Protein 2PHC (pdb70)

Structure (mmCIF, N/CA/C/O backbone):
data_2PHC
#
_entry.id   2PHC
#
_cell.length_a   105.848
_cell.length_b   105.848
_cell.length_c   51.869
_cell.angle_alpha   90.00
_cell.angle_beta   90.00
_cell.angle_gamma   120.00
#
_symmetry.space_group_name_H-M   'P 61'
#
loop_
_entity.id
_entity.type
_entity.pdbx_description
1 polymer 'Uncharacterized protein PH0987'
2 water water
#
loop_
_atom_site.group_PDB
_atom_site.id
_atom_site.type_symbol
_atom_site.label_atom_id
_atom_site.label_alt_id
_atom_site.label_comp_id
_atom_site.label_asym_id
_atom_site.label_entity_id
_atom_site.label_seq_id
_atom_site.pdbx_PDB_ins_code
_atom_site.Cartn_x
_atom_site.Cartn_y
_atom_site.Cartn_z
_atom_site.occupancy
_atom_site.B_iso_or_equiv
_atom_site.auth_seq_id
_atom_site.auth_comp_id
_atom_site.auth_asym_id
_atom_site.auth_atom_id
_atom_site.pdbx_PDB_model_num
ATOM 1 N N . ILE A 1 2 ? 29.185 27.005 -23.242 1.00 48.20 2 ILE B N 1
ATOM 2 C CA . ILE A 1 2 ? 28.687 26.106 -24.366 1.00 47.99 2 ILE B CA 1
ATOM 3 C C . ILE A 1 2 ? 29.004 26.331 -25.883 1.00 46.77 2 ILE B C 1
ATOM 4 O O . ILE A 1 2 ? 28.580 27.338 -26.439 1.00 45.87 2 ILE B O 1
ATOM 9 N N . ILE A 1 3 ? 29.878 25.584 -26.541 1.00 45.33 3 ILE B N 1
ATOM 10 C CA . ILE A 1 3 ? 31.100 26.125 -27.134 1.00 43.73 3 ILE B CA 1
ATOM 11 C C . ILE A 1 3 ? 31.036 25.487 -28.546 1.00 42.73 3 ILE B C 1
ATOM 12 O O . ILE A 1 3 ? 31.123 24.254 -28.677 1.00 42.08 3 ILE B O 1
ATOM 17 N N . LYS A 1 4 ? 30.841 26.308 -29.586 1.00 40.98 4 LYS B N 1
ATOM 18 C CA . LYS A 1 4 ? 30.520 25.795 -30.956 1.00 39.78 4 LYS B CA 1
ATOM 19 C C . LYS A 1 4 ? 31.289 26.545 -32.006 1.00 38.29 4 LYS B C 1
ATOM 20 O O . LYS A 1 4 ? 31.725 27.651 -31.768 1.00 37.66 4 LYS B O 1
ATOM 22 N N . PRO A 1 5 ? 31.531 25.909 -33.162 1.00 38.48 5 PRO B N 1
ATOM 23 C CA . PRO A 1 5 ? 32.359 26.614 -34.134 1.00 37.53 5 PRO B CA 1
ATOM 24 C C . PRO A 1 5 ? 31.494 27.630 -34.874 1.00 35.96 5 PRO B C 1
ATOM 25 O O . PRO A 1 5 ? 30.268 27.458 -34.991 1.00 35.39 5 PRO B O 1
ATOM 29 N N . ALA A 1 6 ? 32.140 28.668 -35.367 1.00 34.15 6 ALA B N 1
ATOM 30 C CA . ALA A 1 6 ? 31.397 29.865 -35.666 1.00 34.60 6 ALA B CA 1
ATOM 31 C C . ALA A 1 6 ? 31.839 30.422 -37.007 1.00 34.75 6 ALA B C 1
ATOM 32 O O . ALA A 1 6 ? 31.691 31.574 -37.270 1.00 35.03 6 ALA B O 1
ATOM 34 N N . GLY A 1 7 ? 32.440 29.557 -37.820 1.00 36.68 7 GLY B N 1
ATOM 35 C CA . GLY A 1 7 ? 32.871 29.863 -39.160 1.00 36.67 7 GLY B CA 1
ATOM 36 C C . GLY A 1 7 ? 34.335 29.997 -39.148 1.00 37.76 7 GLY B C 1
ATOM 37 O O . GLY A 1 7 ? 35.059 29.197 -38.509 1.00 37.87 7 GLY B O 1
ATOM 38 N N . ASP A 1 8 ? 34.790 31.009 -39.866 1.00 38.26 8 ASP B N 1
ATOM 39 C CA . ASP A 1 8 ? 36.176 31.053 -40.250 1.00 38.80 8 ASP B CA 1
ATOM 40 C C . ASP A 1 8 ? 37.070 31.446 -39.065 1.00 39.29 8 ASP B C 1
ATOM 41 O O . ASP A 1 8 ? 37.119 32.626 -38.591 1.00 39.80 8 ASP B O 1
ATOM 43 N N . SER A 1 9 ? 37.782 30.435 -38.587 1.00 37.33 9 SER B N 1
ATOM 44 C CA . SER A 1 9 ? 38.753 30.660 -37.539 1.00 36.29 9 SER B CA 1
ATOM 45 C C . SER A 1 9 ? 38.105 31.325 -36.294 1.00 33.00 9 SER B C 1
ATOM 46 O O . SER A 1 9 ? 38.648 32.247 -35.740 1.00 31.60 9 SER B O 1
ATOM 49 N N . ALA A 1 10 ? 36.947 30.809 -35.879 1.00 30.92 10 ALA B N 1
ATOM 50 C CA . ALA A 1 10 ? 36.162 31.429 -34.823 1.00 29.78 10 ALA B CA 1
ATOM 51 C C . ALA A 1 10 ? 35.334 30.475 -34.025 1.00 29.45 10 ALA B C 1
ATOM 52 O O . ALA A 1 10 ? 34.776 29.517 -34.565 1.00 29.01 10 ALA B O 1
ATOM 54 N N . PHE A 1 11 ? 35.146 30.802 -32.754 1.00 29.71 11 PHE B N 1
ATOM 55 C CA . PHE A 1 11 ? 34.205 30.035 -31.898 1.00 30.66 11 PHE B CA 1
ATOM 56 C C . PHE A 1 11 ? 33.212 30.947 -31.197 1.00 29.42 11 PHE B C 1
ATOM 57 O O . PHE A 1 11 ? 33.492 32.050 -30.952 1.00 28.92 11 PHE B O 1
ATOM 65 N N . LEU A 1 12 ? 32.037 30.454 -30.898 1.00 30.15 12 LEU B N 1
ATOM 66 C CA . LEU A 1 12 ? 31.088 31.221 -30.173 1.00 30.67 12 LEU B CA 1
ATOM 67 C C . LEU A 1 12 ? 30.760 30.440 -28.894 1.00 31.84 12 LEU B C 1
ATOM 68 O O . LEU A 1 12 ? 30.396 29.250 -28.969 1.00 31.65 12 LEU B O 1
ATOM 73 N N . ILE A 1 13 ? 31.090 31.092 -27.808 1.00 31.35 13 ILE B N 1
ATOM 74 C CA . ILE A 1 13 ? 30.544 30.839 -26.552 1.00 31.73 13 ILE B CA 1
ATOM 75 C C . ILE A 1 13 ? 29.289 31.587 -26.374 1.00 31.93 13 ILE B C 1
ATOM 76 O O . ILE A 1 13 ? 29.155 32.727 -26.460 1.00 32.18 13 ILE B O 1
ATOM 81 N N . SER A 1 14 ? 28.380 30.831 -25.989 1.00 33.60 14 SER B N 1
ATOM 82 C CA . SER A 1 14 ? 26.928 30.878 -26.214 1.00 38.28 14 SER B CA 1
ATOM 83 C C . SER A 1 14 ? 26.152 30.512 -24.939 1.00 39.54 14 SER B C 1
ATOM 84 O O . SER A 1 14 ? 26.614 29.697 -24.174 1.00 38.57 14 SER B O 1
ATOM 87 N N . PHE A 1 15 ? 25.254 31.258 -24.017 1.00 42.37 15 PHE B N 1
ATOM 88 C CA . PHE A 1 15 ? 24.896 30.951 -22.609 1.00 45.42 15 PHE B CA 1
ATOM 89 C C . PHE A 1 15 ? 23.468 30.404 -22.239 1.00 49.45 15 PHE B C 1
ATOM 90 O O . PHE A 1 15 ? 23.287 29.932 -21.044 1.00 49.90 15 PHE B O 1
ATOM 98 N N . GLY A 1 16 ? 22.448 30.450 -23.135 1.00 51.00 16 GLY B N 1
ATOM 99 C CA . GLY A 1 16 ? 22.365 31.153 -24.420 1.00 53.63 16 GLY B CA 1
ATOM 100 C C . GLY A 1 16 ? 20.906 31.620 -24.628 1.00 55.82 16 GLY B C 1
ATOM 101 O O . GLY A 1 16 ? 20.000 31.210 -23.868 1.00 56.85 16 GLY B O 1
ATOM 102 N N . ASP A 1 17 ? 20.569 32.500 -25.540 1.00 20.00 17 ASP B N 1
ATOM 103 C CA . ASP A 1 17 ? 19.142 32.911 -25.660 1.00 20.00 17 ASP B CA 1
ATOM 104 C C . ASP A 1 17 ? 17.976 33.639 -24.918 1.00 20.00 17 ASP B C 1
ATOM 105 O O . ASP A 1 17 ? 16.906 33.829 -25.461 1.00 58.04 17 ASP B O 1
ATOM 110 N N . GLU A 1 18 ? 18.321 34.216 -23.793 1.00 55.97 18 GLU B N 1
ATOM 111 C CA . GLU A 1 18 ? 18.131 34.710 -22.419 1.00 54.92 18 GLU B CA 1
ATOM 112 C C . GLU A 1 18 ? 18.717 36.105 -22.334 1.00 54.33 18 GLU B C 1
ATOM 113 O O . GLU A 1 18 ? 19.927 36.256 -22.178 1.00 54.53 18 GLU B O 1
ATOM 116 N N . ILE A 1 19 ? 17.897 37.138 -22.459 1.00 53.59 19 ILE B N 1
ATOM 117 C CA . ILE A 1 19 ? 18.366 38.483 -22.141 1.00 52.60 19 ILE B CA 1
ATOM 118 C C . ILE A 1 19 ? 18.299 38.588 -20.592 1.00 50.76 19 ILE B C 1
ATOM 119 O O . ILE A 1 19 ? 17.238 38.339 -20.001 1.00 51.26 19 ILE B O 1
ATOM 124 N N . SER A 1 20 ? 19.396 38.988 -19.960 1.00 47.19 20 SER B N 1
ATOM 125 C CA . SER A 1 20 ? 19.613 38.759 -18.552 1.00 43.81 20 SER B CA 1
ATOM 126 C C . SER A 1 20 ? 20.922 39.403 -18.046 1.00 42.60 20 SER B C 1
ATOM 127 O O . SER A 1 20 ? 21.928 39.353 -18.692 1.00 41.83 20 SER B O 1
ATOM 130 N N . GLU A 1 21 ? 20.866 40.034 -16.892 1.00 39.93 21 GLU B N 1
ATOM 131 C CA . GLU A 1 21 ? 21.966 40.791 -16.350 1.00 39.22 21 GLU B CA 1
ATOM 132 C C . GLU A 1 21 ? 23.051 39.830 -15.871 1.00 38.13 21 GLU B C 1
ATOM 133 O O . GLU A 1 21 ? 24.213 40.098 -15.971 1.00 35.44 21 GLU B O 1
ATOM 139 N N . GLU A 1 22 ? 22.632 38.681 -15.383 1.00 36.93 22 GLU B N 1
ATOM 140 C CA . GLU A 1 22 ? 23.534 37.638 -15.064 1.00 34.95 22 GLU B CA 1
ATOM 141 C C . GLU A 1 22 ? 24.309 36.918 -16.192 1.00 33.19 22 GLU B C 1
ATOM 142 O O . GLU A 1 22 ? 25.503 36.804 -16.085 1.00 32.48 22 GLU B O 1
ATOM 148 N N . ILE A 1 23 ? 23.681 36.409 -17.248 1.00 31.62 23 ILE B N 1
ATOM 149 C CA . ILE A 1 23 ? 24.146 36.413 -18.633 1.00 31.08 23 ILE B CA 1
ATOM 150 C C . ILE A 1 23 ? 25.012 37.433 -19.360 1.00 30.92 23 ILE B C 1
ATOM 151 O O . ILE A 1 23 ? 25.964 37.054 -20.072 1.00 31.52 23 ILE B O 1
ATOM 156 N N . ASN A 1 24 ? 24.690 38.695 -19.156 1.00 29.14 24 ASN B N 1
ATOM 157 C CA . ASN A 1 24 ? 25.499 39.789 -19.572 1.00 29.52 24 ASN B CA 1
ATOM 158 C C . ASN A 1 24 ? 26.817 39.762 -18.819 1.00 29.12 24 ASN B C 1
ATOM 159 O O . ASN A 1 24 ? 27.857 39.917 -19.442 1.00 30.69 24 ASN B O 1
ATOM 164 N N . ASP A 1 25 ? 26.796 39.509 -17.508 1.00 28.85 25 ASP B N 1
ATOM 165 C CA . ASP A 1 25 ? 28.026 39.524 -16.724 1.00 28.91 25 ASP B CA 1
ATOM 166 C C . ASP A 1 25 ? 28.922 38.272 -16.855 1.00 27.10 25 ASP B C 1
ATOM 167 O O . ASP A 1 25 ? 30.181 38.384 -16.751 1.00 26.59 25 ASP B O 1
ATOM 172 N N . ARG A 1 26 ? 28.300 37.122 -17.064 1.00 23.58 26 ARG B N 1
ATOM 173 C CA . ARG A 1 26 ? 29.044 35.923 -17.483 1.00 22.82 26 ARG B CA 1
ATOM 174 C C . ARG A 1 26 ? 29.886 36.171 -18.763 1.00 21.98 26 ARG B C 1
ATOM 175 O O . ARG A 1 26 ? 31.074 35.875 -18.776 1.00 21.94 26 ARG B O 1
ATOM 183 N N . VAL A 1 27 ? 29.243 36.696 -19.818 1.00 22.15 27 VAL B N 1
ATOM 184 C CA . VAL A 1 27 ? 29.862 37.085 -21.070 1.00 20.81 27 VAL B CA 1
ATOM 185 C C . VAL A 1 27 ? 31.023 37.959 -20.766 1.00 20.15 27 VAL B C 1
ATOM 186 O O . VAL A 1 27 ? 32.159 37.608 -21.090 1.00 21.51 27 VAL B O 1
ATOM 190 N N . HIS A 1 28 ? 30.759 39.062 -20.088 1.00 19.44 28 HIS B N 1
ATOM 191 C CA . HIS A 1 28 ? 31.786 40.036 -19.768 1.00 19.45 28 HIS B CA 1
ATOM 192 C C . HIS A 1 28 ? 32.941 39.426 -18.884 1.00 19.26 28 HIS B C 1
ATOM 193 O O . HIS A 1 28 ? 34.086 39.652 -19.151 1.00 20.44 28 HIS B O 1
ATOM 200 N N . SER A 1 29 ? 32.610 38.665 -17.866 1.00 19.19 29 SER B N 1
ATOM 201 C CA . SER A 1 29 ? 33.581 38.022 -16.977 1.00 21.30 29 SER B CA 1
ATOM 202 C C . SER A 1 29 ? 34.438 37.009 -17.720 1.00 21.38 29 SER B C 1
ATOM 203 O O . SER A 1 29 ? 35.584 36.907 -17.445 1.00 24.05 29 SER B O 1
ATOM 206 N N . LEU A 1 30 ? 33.857 36.280 -18.646 1.00 21.44 30 LEU B N 1
ATOM 207 C CA . LEU A 1 30 ? 34.540 35.352 -19.455 1.00 24.02 30 LEU B CA 1
ATOM 208 C C . LEU A 1 30 ? 35.490 36.063 -20.391 1.00 26.26 30 LEU B C 1
ATOM 209 O O . LEU A 1 30 ? 36.615 35.578 -20.567 1.00 26.51 30 LEU B O 1
ATOM 214 N N . ALA A 1 31 ? 35.082 37.169 -20.977 1.00 20.00 31 ALA B N 1
ATOM 215 C CA . ALA A 1 31 ? 35.938 37.887 -21.857 1.00 20.00 31 ALA B CA 1
ATOM 216 C C . ALA A 1 31 ? 37.096 38.430 -21.120 1.00 20.00 31 ALA B C 1
ATOM 217 O O . ALA A 1 31 ? 38.186 38.298 -21.539 1.00 25.83 31 ALA B O 1
ATOM 219 N N . LYS A 1 32 ? 36.822 39.031 -19.996 1.00 24.43 32 LYS B N 1
ATOM 220 C CA . LYS A 1 32 ? 37.827 39.308 -19.030 1.00 26.24 32 LYS B CA 1
ATOM 221 C C . LYS A 1 32 ? 38.776 38.170 -18.612 1.00 25.37 32 LYS B C 1
ATOM 222 O O . LYS A 1 32 ? 39.888 38.441 -18.340 1.00 25.85 32 LYS B O 1
ATOM 228 N N . ALA A 1 33 ? 38.333 36.913 -18.603 1.00 25.75 33 ALA B N 1
ATOM 229 C CA . ALA A 1 33 ? 39.091 35.797 -17.993 1.00 26.21 33 ALA B CA 1
ATOM 230 C C . ALA A 1 33 ? 40.051 35.507 -19.126 1.00 27.48 33 ALA B C 1
ATOM 231 O O . ALA A 1 33 ? 41.271 35.297 -18.934 1.00 30.15 33 ALA B O 1
ATOM 233 N N . ILE A 1 34 ? 39.528 35.515 -20.335 1.00 26.20 34 ILE B N 1
ATOM 234 C CA . ILE A 1 34 ? 40.374 35.331 -21.473 1.00 26.54 34 ILE B CA 1
ATOM 235 C C . ILE A 1 34 ? 41.410 36.381 -21.656 1.00 26.92 34 ILE B C 1
ATOM 236 O O . ILE A 1 34 ? 42.509 36.043 -22.034 1.00 28.56 34 ILE B O 1
ATOM 241 N N . GLU A 1 35 ? 41.050 37.641 -21.482 1.00 28.41 35 GLU B N 1
ATOM 242 C CA . GLU A 1 35 ? 41.981 38.782 -21.561 1.00 30.45 35 GLU B CA 1
ATOM 243 C C . GLU A 1 35 ? 43.075 38.717 -20.449 1.00 31.20 35 GLU B C 1
ATOM 244 O O . GLU A 1 35 ? 44.155 39.291 -20.612 1.00 32.01 35 GLU B O 1
ATOM 250 N N . LYS A 1 36 ? 42.760 38.087 -19.309 1.00 30.50 36 LYS B N 1
ATOM 251 C CA . LYS A 1 36 ? 43.743 37.890 -18.287 1.00 32.24 36 LYS B CA 1
ATOM 252 C C . LYS A 1 36 ? 44.894 36.973 -18.773 1.00 31.40 36 LYS B C 1
ATOM 253 O O . LYS A 1 36 ? 46.009 37.260 -18.502 1.00 32.46 36 LYS B O 1
ATOM 259 N N . GLU A 1 37 ? 44.612 35.903 -19.480 1.00 32.64 37 GLU B N 1
ATOM 260 C CA . GLU A 1 37 ? 45.630 35.155 -20.149 1.00 37.30 37 GLU B CA 1
ATOM 261 C C . GLU A 1 37 ? 46.363 35.751 -21.327 1.00 38.34 37 GLU B C 1
ATOM 262 O O . GLU A 1 37 ? 47.421 35.298 -21.613 1.00 40.79 37 GLU B O 1
ATOM 268 N N . SER A 1 38 ? 45.801 36.715 -22.044 1.00 39.15 38 SER B N 1
ATOM 269 C CA . SER A 1 38 ? 46.181 36.962 -23.417 1.00 38.30 38 SER B CA 1
ATOM 270 C C . SER A 1 38 ? 46.871 35.811 -24.112 1.00 37.78 38 SER B C 1
ATOM 271 O O . SER A 1 38 ? 48.042 35.799 -24.283 1.00 36.89 38 SER B O 1
ATOM 274 N N . PRO A 1 39 ? 46.129 34.848 -24.564 1.00 37.51 39 PRO B N 1
ATOM 275 C CA . PRO A 1 39 ? 46.783 33.852 -25.373 1.00 38.20 39 PRO B CA 1
ATOM 276 C C . PRO A 1 39 ? 47.267 34.404 -26.717 1.00 38.93 39 PRO B C 1
ATOM 277 O O . PRO A 1 39 ? 46.661 35.253 -27.326 1.00 38.20 39 PRO B O 1
ATOM 281 N N . GLU A 1 40 ? 48.399 33.890 -27.135 1.00 37.83 40 GLU B N 1
ATOM 282 C CA . GLU A 1 40 ? 49.202 34.395 -28.246 1.00 38.59 40 GLU B CA 1
ATOM 283 C C . GLU A 1 40 ? 48.464 34.244 -29.550 1.00 35.50 40 GLU B C 1
ATOM 284 O O . GLU A 1 40 ? 48.727 34.977 -30.484 1.00 35.13 40 GLU B O 1
ATOM 290 N N . TRP A 1 41 ? 47.513 33.325 -29.567 1.00 34.59 41 TRP B N 1
ATOM 291 C CA . TRP A 1 41 ? 46.685 33.066 -30.732 1.00 34.00 41 TRP B CA 1
ATOM 292 C C . TRP A 1 41 ? 45.434 33.940 -30.877 1.00 33.01 41 TRP B C 1
ATOM 293 O O . TRP A 1 41 ? 44.689 33.744 -31.853 1.00 31.85 41 TRP B O 1
ATOM 304 N N . LEU A 1 42 ? 45.233 34.885 -29.947 1.00 32.54 42 LEU B N 1
ATOM 305 C CA . LEU A 1 42 ? 43.952 35.691 -29.836 1.00 32.42 42 LEU B CA 1
ATOM 306 C C . LEU A 1 42 ? 43.883 36.752 -30.895 1.00 31.20 42 LEU B C 1
ATOM 307 O O . LEU A 1 42 ? 44.778 37.625 -30.976 1.00 31.39 42 LEU B O 1
ATOM 312 N N . VAL A 1 43 ? 42.815 36.746 -31.658 1.00 29.68 43 VAL B N 1
ATOM 313 C CA . VAL A 1 43 ? 42.641 37.910 -32.513 1.00 30.90 43 VAL B CA 1
ATOM 314 C C . VAL A 1 43 ? 41.589 38.982 -31.975 1.00 30.35 43 VAL B C 1
ATOM 315 O O . VAL A 1 43 ? 41.937 40.125 -31.692 1.00 27.90 43 VAL B O 1
ATOM 319 N N . GLU A 1 44 ? 40.350 38.536 -31.749 1.00 29.67 44 GLU B N 1
ATOM 320 C CA . GLU A 1 44 ? 39.298 39.412 -31.406 1.00 30.61 44 GLU B CA 1
ATOM 321 C C . GLU A 1 44 ? 38.346 38.673 -30.430 1.00 30.37 44 GLU B C 1
ATOM 322 O O . GLU A 1 44 ? 38.263 37.445 -30.431 1.00 28.50 44 GLU B O 1
ATOM 328 N N . LEU A 1 45 ? 37.661 39.466 -29.613 1.00 29.15 45 LEU B N 1
ATOM 329 C CA . LEU A 1 45 ? 36.591 38.989 -28.728 1.00 29.82 45 LEU B CA 1
ATOM 330 C C . LEU A 1 45 ? 35.407 39.964 -28.941 1.00 27.06 45 LEU B C 1
ATOM 331 O O . LEU A 1 45 ? 35.569 41.143 -28.828 1.00 24.50 45 LEU B O 1
ATOM 336 N N . VAL A 1 46 ? 34.235 39.444 -29.226 1.00 27.68 46 VAL B N 1
ATOM 337 C CA . VAL A 1 46 ? 33.071 40.288 -29.521 1.00 28.07 46 VAL B CA 1
ATOM 338 C C . VAL A 1 46 ? 32.019 39.752 -28.601 1.00 27.47 46 VAL B C 1
ATOM 339 O O . VAL A 1 46 ? 31.474 38.690 -28.854 1.00 29.39 46 VAL B O 1
ATOM 343 N N . PRO A 1 47 ? 31.820 40.395 -27.455 1.00 26.96 47 PRO B N 1
ATOM 344 C CA . PRO A 1 47 ? 30.716 39.992 -26.572 1.00 26.93 47 PRO B CA 1
ATOM 345 C C . PRO A 1 47 ? 29.385 40.293 -27.242 1.00 27.42 47 PRO B C 1
ATOM 346 O O . PRO A 1 47 ? 29.320 41.274 -27.929 1.00 30.01 47 PRO B O 1
ATOM 350 N N . ALA A 1 48 ? 28.330 39.500 -27.032 1.00 29.23 48 ALA B N 1
ATOM 351 C CA . ALA A 1 48 ? 26.946 39.892 -27.373 1.00 29.28 48 ALA B CA 1
ATOM 352 C C . ALA A 1 48 ? 26.197 39.613 -26.125 1.00 30.52 48 ALA B C 1
ATOM 353 O O . ALA A 1 48 ? 26.831 39.101 -25.187 1.00 32.68 48 ALA B O 1
ATOM 355 N N . TYR A 1 49 ? 24.874 39.846 -26.085 1.00 29.88 49 TYR B N 1
ATOM 356 C CA . TYR A 1 49 ? 24.099 39.733 -24.842 1.00 31.23 49 TYR B CA 1
ATOM 357 C C . TYR A 1 49 ? 24.035 38.367 -24.166 1.00 32.43 49 TYR B C 1
ATOM 358 O O . TYR A 1 49 ? 23.884 38.272 -22.946 1.00 33.04 49 TYR B O 1
ATOM 367 N N . SER A 1 50 ? 24.044 37.300 -24.956 1.00 33.36 50 SER B N 1
ATOM 368 C CA . SER A 1 50 ? 24.132 35.932 -24.438 1.00 32.81 50 SER B CA 1
ATOM 369 C C . SER A 1 50 ? 25.191 35.123 -25.174 1.00 31.35 50 SER B C 1
ATOM 370 O O . SER A 1 50 ? 25.075 33.955 -25.226 1.00 31.22 50 SER B O 1
ATOM 373 N N . SER A 1 51 ? 26.233 35.738 -25.734 1.00 30.22 51 SER B N 1
ATOM 374 C CA . SER A 1 51 ? 27.327 34.946 -26.303 1.00 27.48 51 SER B CA 1
ATOM 375 C C . SER A 1 51 ? 28.650 35.705 -26.425 1.00 25.31 51 SER B C 1
ATOM 376 O O . SER A 1 51 ? 28.662 36.931 -26.414 1.00 24.91 51 SER B O 1
ATOM 379 N N . LEU A 1 52 ? 29.750 35.011 -26.610 1.00 23.60 52 LEU B N 1
ATOM 380 C CA . LEU A 1 52 ? 30.992 35.642 -26.927 1.00 21.12 52 LEU B CA 1
ATOM 381 C C . LEU A 1 52 ? 31.663 35.041 -28.094 1.00 21.78 52 LEU B C 1
ATOM 382 O O . LEU A 1 52 ? 31.940 33.903 -28.113 1.00 22.71 52 LEU B O 1
ATOM 387 N N . LEU A 1 53 ? 31.948 35.860 -29.071 1.00 24.00 53 LEU B N 1
ATOM 388 C CA . LEU A 1 53 ? 32.646 35.446 -30.242 1.00 23.08 53 LEU B CA 1
ATOM 389 C C . LEU A 1 53 ? 34.132 35.538 -30.072 1.00 25.06 53 LEU B C 1
ATOM 390 O O . LEU A 1 53 ? 34.635 36.498 -29.607 1.00 26.39 53 LEU B O 1
ATOM 395 N N . VAL A 1 54 ? 34.804 34.466 -30.394 1.00 24.29 54 VAL B N 1
ATOM 396 C CA . VAL A 1 54 ? 36.199 34.356 -30.237 1.00 26.53 54 VAL B CA 1
ATOM 397 C C . VAL A 1 54 ? 36.844 33.981 -31.569 1.00 26.80 54 VAL B C 1
ATOM 398 O O . VAL A 1 54 ? 36.491 33.020 -32.229 1.00 24.34 54 VAL B O 1
ATOM 402 N N . ILE A 1 55 ? 37.821 34.779 -31.907 1.00 28.55 55 ILE B N 1
ATOM 403 C CA . ILE A 1 55 ? 38.513 34.618 -33.152 1.00 30.64 55 ILE B CA 1
ATOM 404 C C . ILE A 1 55 ? 40.008 34.586 -32.978 1.00 32.08 55 ILE B C 1
ATOM 405 O O . ILE A 1 55 ? 40.531 35.269 -32.088 1.00 33.17 55 ILE B O 1
ATOM 410 N N . TYR A 1 56 ? 40.601 33.655 -33.702 1.00 33.64 56 TYR B N 1
ATOM 411 C CA . TYR A 1 56 ? 41.919 33.129 -33.492 1.00 35.87 56 TYR B CA 1
ATOM 412 C C . TYR A 1 56 ? 42.740 33.180 -34.745 1.00 37.27 56 TYR B C 1
ATOM 413 O O . TYR A 1 56 ? 42.222 33.211 -35.820 1.00 35.76 56 TYR B O 1
ATOM 422 N N . ASP A 1 57 ? 44.044 33.198 -34.580 1.00 39.56 57 ASP B N 1
ATOM 423 C CA . ASP A 1 57 ? 44.918 33.206 -35.735 1.00 40.39 57 ASP B CA 1
ATOM 424 C C . ASP A 1 57 ? 45.302 31.766 -36.056 1.00 41.37 57 ASP B C 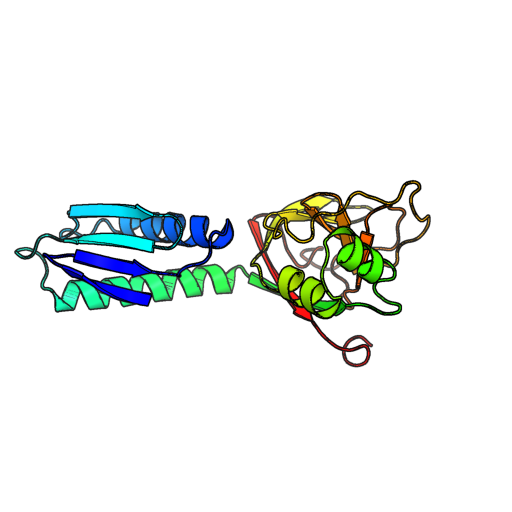1
ATOM 425 O O . ASP A 1 57 ? 46.052 31.176 -35.308 1.00 41.77 57 ASP B O 1
ATOM 430 N N . PRO A 1 58 ? 44.788 31.204 -37.163 1.00 42.33 58 PRO B N 1
ATOM 431 C CA . PRO A 1 58 ? 44.909 29.772 -37.458 1.00 43.86 58 PRO B CA 1
ATOM 432 C C . PRO A 1 58 ? 46.351 29.268 -37.720 1.00 44.88 58 PRO B C 1
ATOM 433 O O . PRO A 1 58 ? 46.546 28.057 -37.971 1.00 44.34 58 PRO B O 1
ATOM 437 N N . LEU A 1 59 ? 47.321 30.186 -37.695 1.00 45.61 59 LEU B N 1
ATOM 438 C CA . LEU A 1 59 ? 48.710 29.858 -37.931 1.00 47.27 59 LEU B CA 1
ATOM 439 C C . LEU A 1 59 ? 49.411 29.658 -36.607 1.00 47.88 59 LEU B C 1
ATOM 440 O O . LEU A 1 59 ? 50.534 29.108 -36.548 1.00 47.55 59 LEU B O 1
ATOM 445 N N . LYS A 1 60 ? 48.723 30.104 -35.546 1.00 47.62 60 LYS B N 1
ATOM 446 C CA . LYS A 1 60 ? 49.269 30.217 -34.190 1.00 47.34 60 LYS B CA 1
ATOM 447 C C . LYS A 1 60 ? 48.750 29.072 -33.319 1.00 47.16 60 LYS B C 1
ATOM 448 O O . LYS A 1 60 ? 49.411 28.640 -32.374 1.00 46.75 60 LYS B O 1
ATOM 454 N N . ALA A 1 61 ? 47.545 28.686 -33.593 1.00 46.47 61 ALA B N 1
ATOM 455 C CA . ALA A 1 61 ? 46.890 27.839 -32.706 1.00 46.28 61 ALA B CA 1
ATOM 456 C C . ALA A 1 61 ? 46.220 26.986 -33.648 1.00 45.64 61 ALA B C 1
ATOM 457 O O . ALA A 1 61 ? 45.629 27.394 -34.579 1.00 45.94 61 ALA B O 1
ATOM 459 N N . SER A 1 62 ? 46.130 25.730 -33.335 1.00 45.89 62 SER B N 1
ATOM 460 C CA . SER A 1 62 ? 45.276 24.884 -34.097 1.00 47.35 62 SER B CA 1
ATOM 461 C C . SER A 1 62 ? 43.818 24.969 -33.721 1.00 47.59 62 SER B C 1
ATOM 462 O O . SER A 1 62 ? 43.471 25.447 -32.697 1.00 46.57 62 SER B O 1
ATOM 465 N N . TYR A 1 63 ? 42.952 24.514 -34.588 1.00 47.57 63 TYR B N 1
ATOM 466 C CA . TYR A 1 63 ? 41.559 24.571 -34.291 1.00 47.19 63 TYR B CA 1
ATOM 467 C C . TYR A 1 63 ? 41.214 23.869 -32.991 1.00 47.08 63 TYR B C 1
ATOM 468 O O . TYR A 1 63 ? 40.296 24.243 -32.321 1.00 47.63 63 TYR B O 1
ATOM 477 N N . GLU A 1 64 ? 41.956 22.840 -32.643 1.00 45.33 64 GLU B N 1
ATOM 478 C CA . GLU A 1 64 ? 41.457 21.837 -31.743 1.00 44.23 64 GLU B CA 1
ATOM 479 C C . GLU A 1 64 ? 41.947 22.283 -30.417 1.00 43.37 64 GLU B C 1
ATOM 480 O O . GLU A 1 64 ? 41.307 22.120 -29.433 1.00 43.29 64 GLU B O 1
ATOM 483 N N . GLU A 1 65 ? 43.114 22.880 -30.455 1.00 42.90 65 GLU B N 1
ATOM 484 C CA . GLU A 1 65 ? 43.705 23.647 -29.365 1.00 43.04 65 GLU B CA 1
ATOM 485 C C . GLU A 1 65 ? 42.748 24.741 -28.895 1.00 41.32 65 GLU B C 1
ATOM 486 O O . GLU A 1 65 ? 42.553 24.913 -27.711 1.00 40.25 65 GLU B O 1
ATOM 492 N N . VAL A 1 66 ? 42.177 25.492 -29.833 1.00 40.53 66 VAL B N 1
ATOM 493 C CA . VAL A 1 66 ? 41.436 26.701 -29.460 1.00 38.01 66 VAL B CA 1
ATOM 494 C C . VAL A 1 66 ? 40.158 26.267 -28.844 1.00 36.89 66 VAL B C 1
ATOM 495 O O . VAL A 1 66 ? 39.781 26.779 -27.809 1.00 35.04 66 VAL B O 1
ATOM 499 N N . GLU A 1 67 ? 39.569 25.231 -29.433 1.00 36.46 67 GLU B N 1
ATOM 500 C CA . GLU A 1 67 ? 38.371 24.731 -28.901 1.00 38.07 67 GLU B CA 1
ATOM 501 C C . GLU A 1 67 ? 38.549 24.264 -27.437 1.00 37.92 67 GLU B C 1
ATOM 502 O O . GLU A 1 67 ? 37.710 24.619 -26.565 1.00 37.01 67 GLU B O 1
ATOM 508 N N . SER A 1 68 ? 39.642 23.492 -27.195 1.00 36.52 68 SER B N 1
ATOM 509 C CA . SER A 1 68 ? 39.917 22.867 -25.900 1.00 35.04 68 SER B CA 1
ATOM 510 C C . SER A 1 68 ? 40.114 23.925 -24.892 1.00 32.65 68 SER B C 1
ATOM 511 O O . SER A 1 68 ? 39.542 23.824 -23.822 1.00 31.65 68 SER B O 1
ATOM 514 N N . TYR A 1 69 ? 40.930 24.922 -25.216 1.00 29.33 69 TYR B N 1
ATOM 515 C CA . TYR A 1 69 ? 41.236 25.985 -24.301 1.00 29.98 69 TYR B CA 1
ATOM 516 C C . TYR A 1 69 ? 39.976 26.771 -23.800 1.00 30.66 69 TYR B C 1
ATOM 517 O O . TYR A 1 69 ? 39.975 27.312 -22.665 1.00 31.60 69 TYR B O 1
ATOM 526 N N . LEU A 1 70 ? 38.942 26.858 -24.645 1.00 28.91 70 LEU B N 1
ATOM 527 C CA . LEU A 1 70 ? 37.842 27.769 -24.384 1.00 31.17 70 LEU B CA 1
ATOM 528 C C . LEU A 1 70 ? 36.956 26.953 -23.500 1.00 30.81 70 LEU B C 1
ATOM 529 O O . LEU A 1 70 ? 36.297 27.492 -22.633 1.00 30.17 70 LEU B O 1
ATOM 534 N N . LYS A 1 71 ? 37.010 25.631 -23.701 1.00 30.40 71 LYS B N 1
ATOM 535 C CA . LYS A 1 71 ? 36.254 24.732 -22.874 1.00 29.27 71 LYS B CA 1
ATOM 536 C C . LYS A 1 71 ? 36.809 24.814 -21.436 1.00 27.97 71 LYS B C 1
ATOM 537 O O . LYS A 1 71 ? 36.053 24.697 -20.490 1.00 27.43 71 LYS B O 1
ATOM 543 N N . ARG A 1 72 ? 38.116 25.085 -21.308 1.00 27.95 72 ARG B N 1
ATOM 544 C CA . ARG A 1 72 ? 38.860 24.986 -20.035 1.00 28.46 72 ARG B CA 1
ATOM 545 C C . ARG A 1 72 ? 38.751 26.286 -19.261 1.00 26.99 72 ARG B C 1
ATOM 546 O O . ARG A 1 72 ? 38.488 26.304 -18.079 1.00 25.95 72 ARG B O 1
ATOM 554 N N . ILE A 1 73 ? 38.935 27.372 -19.963 1.00 26.59 73 ILE B N 1
ATOM 555 C CA . ILE A 1 73 ? 38.665 28.672 -19.379 1.00 26.31 73 ILE B CA 1
ATOM 556 C C . ILE A 1 73 ? 37.160 28.866 -18.950 1.00 25.69 73 ILE B C 1
ATOM 557 O O . ILE A 1 73 ? 36.946 29.351 -17.904 1.00 25.43 73 ILE B O 1
ATOM 562 N N . SER A 1 74 ? 36.160 28.295 -19.650 1.00 25.48 74 SER B N 1
ATOM 563 C CA . SER A 1 74 ? 34.779 28.338 -19.206 1.00 26.57 74 SER B CA 1
ATOM 564 C C . SER A 1 74 ? 34.383 27.502 -17.969 1.00 26.37 74 SER B C 1
ATOM 565 O O . SER A 1 74 ? 33.438 27.871 -17.203 1.00 25.05 74 SER B O 1
ATOM 568 N N . ALA A 1 75 ? 35.058 26.339 -17.841 1.00 24.69 75 ALA B N 1
ATOM 569 C CA . ALA A 1 75 ? 35.038 25.485 -16.668 1.00 22.66 75 ALA B CA 1
ATOM 570 C C . ALA A 1 75 ? 35.501 26.126 -15.410 1.00 20.95 75 ALA B C 1
ATOM 571 O O . ALA A 1 75 ? 34.888 25.923 -14.399 1.00 20.70 75 ALA B O 1
ATOM 573 N N . ARG A 1 76 ? 36.601 26.861 -15.496 1.00 21.82 76 ARG B N 1
ATOM 574 C CA . ARG A 1 76 ? 37.199 27.639 -14.463 1.00 21.91 76 ARG B CA 1
ATOM 575 C C . ARG A 1 76 ? 36.459 28.929 -14.044 1.00 23.92 76 ARG B C 1
ATOM 576 O O . ARG A 1 76 ? 36.614 29.361 -12.895 1.00 23.77 76 ARG B O 1
ATOM 584 N N . GLU A 1 77 ? 35.810 29.615 -15.004 1.00 22.73 77 GLU B N 1
ATOM 585 C CA . GLU A 1 77 ? 34.825 30.641 -14.749 1.00 23.99 77 GLU B CA 1
ATOM 586 C C . GLU A 1 77 ? 33.586 30.125 -13.954 1.00 22.90 77 GLU B C 1
ATOM 587 O O . GLU A 1 77 ? 33.219 30.696 -12.966 1.00 23.58 77 GLU B O 1
ATOM 593 N N . VAL A 1 78 ? 32.975 29.039 -14.375 1.00 22.12 78 VAL B N 1
ATOM 594 C CA . VAL A 1 78 ? 31.904 28.417 -13.640 1.00 23.41 78 VAL B CA 1
ATOM 595 C C . VAL A 1 78 ? 32.312 27.964 -12.258 1.00 24.40 78 VAL B C 1
ATOM 596 O O . VAL A 1 78 ? 31.544 28.008 -11.322 1.00 24.78 78 VAL B O 1
ATOM 600 N N . GLU A 1 79 ? 33.537 27.449 -12.121 1.00 25.64 79 GLU B N 1
ATOM 601 C CA . GLU A 1 79 ? 34.025 27.036 -10.800 1.00 23.87 79 GLU B CA 1
ATOM 602 C C . GLU A 1 79 ?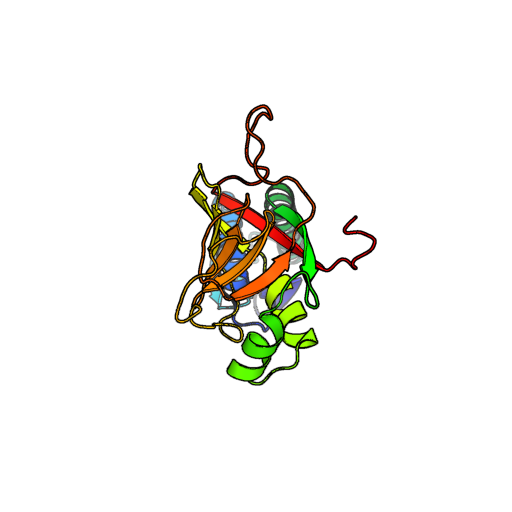 34.311 28.255 -9.887 1.00 21.73 79 GLU B C 1
ATOM 603 O O . GLU A 1 79 ? 34.230 28.161 -8.681 1.00 21.85 79 GLU B O 1
ATOM 609 N N . ARG A 1 80 ? 34.780 29.359 -10.444 1.00 21.81 80 ARG B N 1
ATOM 610 C CA . ARG A 1 80 ? 35.034 30.519 -9.689 1.00 20.63 80 ARG B CA 1
ATOM 611 C C . ARG A 1 80 ? 33.682 31.087 -9.148 1.00 22.17 80 ARG B C 1
ATOM 612 O O . ARG A 1 80 ? 33.537 31.493 -7.990 1.00 22.68 80 ARG B O 1
ATOM 620 N N . ILE A 1 81 ? 32.682 31.054 -9.967 1.00 22.34 81 ILE B N 1
ATOM 621 C CA . ILE A 1 81 ? 31.378 31.651 -9.609 1.00 24.72 81 ILE B CA 1
ATOM 622 C C . ILE A 1 81 ? 30.706 30.721 -8.617 1.00 27.16 81 ILE B C 1
ATOM 623 O O . ILE A 1 81 ? 30.117 31.176 -7.641 1.00 28.91 81 ILE B O 1
ATOM 628 N N . LYS A 1 82 ? 30.812 29.409 -8.840 1.00 29.05 82 LYS B N 1
ATOM 629 C CA . LYS A 1 82 ? 30.373 28.417 -7.810 1.00 29.61 82 LYS B CA 1
ATOM 630 C C . LYS A 1 82 ? 30.979 28.646 -6.449 1.00 28.86 82 LYS B C 1
ATOM 631 O O . LYS A 1 82 ? 30.292 28.527 -5.452 1.00 30.13 82 LYS B O 1
ATOM 637 N N . GLY A 1 83 ? 32.249 29.011 -6.387 1.00 29.70 83 GLY B N 1
ATOM 638 C CA . GLY A 1 83 ? 32.924 29.198 -5.107 1.00 29.04 83 GLY B CA 1
ATOM 639 C C . GLY A 1 83 ? 32.405 30.400 -4.332 1.00 30.80 83 GLY B C 1
ATOM 640 O O . GLY A 1 83 ? 32.706 30.547 -3.143 1.00 31.62 83 GLY B O 1
ATOM 641 N N . LYS A 1 84 ? 31.646 31.276 -5.014 1.00 30.22 84 LYS B N 1
ATOM 642 C CA . LYS A 1 84 ? 31.275 32.594 -4.539 1.00 29.24 84 LYS B CA 1
ATOM 643 C C . LYS A 1 84 ? 29.745 32.597 -4.278 1.00 29.39 84 LYS B C 1
ATOM 644 O O . LYS A 1 84 ? 29.165 33.576 -3.878 1.00 29.25 84 LYS B O 1
ATOM 650 N N . THR A 1 85 ? 29.126 31.447 -4.499 1.00 29.13 85 THR B N 1
ATOM 651 C CA . THR A 1 85 ? 27.737 31.282 -4.488 1.00 28.36 85 THR B CA 1
ATOM 652 C C . THR A 1 85 ? 27.267 30.615 -3.204 1.00 31.49 85 THR B C 1
ATOM 653 O O . THR A 1 85 ? 27.707 29.485 -2.859 1.00 31.22 85 THR B O 1
ATOM 657 N N . ILE A 1 86 ? 26.339 31.300 -2.517 1.00 31.83 86 ILE B N 1
ATOM 658 C CA . ILE A 1 86 ? 25.784 30.727 -1.308 1.00 33.13 86 ILE B CA 1
ATOM 659 C C . ILE A 1 86 ? 24.341 30.348 -1.643 1.00 33.47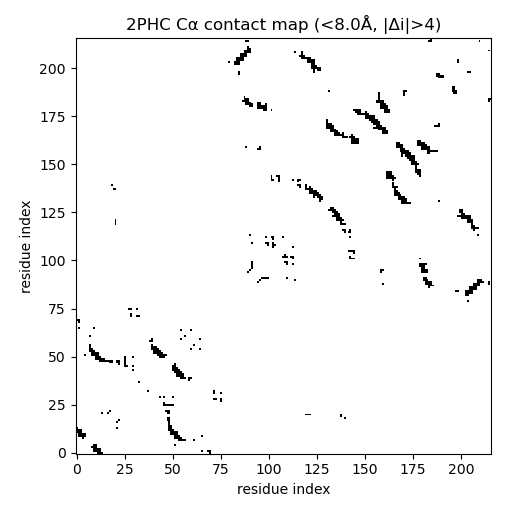 86 ILE B C 1
ATOM 660 O O . ILE A 1 86 ? 23.597 31.131 -2.196 1.00 33.27 86 ILE B O 1
ATOM 665 N N . GLU A 1 87 ? 23.975 29.106 -1.350 1.00 34.64 87 GLU B N 1
ATOM 666 C CA . GLU A 1 87 ? 22.633 28.601 -1.644 1.00 35.54 87 GLU B CA 1
ATOM 667 C C . GLU A 1 87 ? 21.724 28.828 -0.445 1.00 34.60 87 GLU B C 1
ATOM 668 O O . GLU A 1 87 ? 22.077 28.430 0.671 1.00 33.97 87 GLU B O 1
ATOM 674 N N . ILE A 1 88 ? 20.553 29.417 -0.676 1.00 33.11 88 ILE B N 1
ATOM 675 C CA . ILE A 1 88 ? 19.690 29.862 0.430 1.00 32.76 88 ILE B CA 1
ATOM 676 C C . ILE A 1 88 ? 18.284 29.266 0.305 1.00 33.25 88 ILE B C 1
ATOM 677 O O . ILE A 1 88 ? 17.525 29.659 -0.622 1.00 32.28 88 ILE B O 1
ATOM 682 N N . PRO A 1 89 ? 17.947 28.272 1.195 1.00 33.86 89 PRO B N 1
ATOM 683 C CA . PRO A 1 89 ? 16.609 27.707 1.137 1.00 33.74 89 PRO B CA 1
ATOM 684 C C . PRO A 1 89 ? 15.562 28.730 1.635 1.00 33.77 89 PRO B C 1
ATOM 685 O O . PRO A 1 89 ? 15.812 29.432 2.627 1.00 34.08 89 PRO B O 1
ATOM 689 N N . VAL A 1 90 ? 14.470 28.823 0.866 1.00 33.12 90 VAL B N 1
ATOM 690 C CA . VAL A 1 90 ? 13.339 29.698 1.044 1.00 33.73 90 VAL B CA 1
ATOM 691 C C . VAL A 1 90 ? 12.160 28.790 0.891 1.00 34.38 90 VAL B C 1
ATOM 692 O O . VAL A 1 90 ? 12.006 28.165 -0.152 1.00 34.19 90 VAL B O 1
ATOM 696 N N . ALA A 1 91 ? 11.344 28.678 1.939 1.00 35.64 91 ALA B N 1
ATOM 697 C CA . ALA A 1 91 ? 9.926 28.164 1.803 1.00 35.66 91 ALA B CA 1
ATOM 698 C C . ALA A 1 91 ? 9.008 29.278 1.278 1.00 35.66 91 ALA B C 1
ATOM 699 O O . ALA A 1 91 ? 8.707 30.214 1.977 1.00 36.11 91 ALA B O 1
ATOM 701 N N . TYR A 1 92 ? 8.630 29.195 0.007 1.00 37.82 92 TYR B N 1
ATOM 702 C CA . TYR A 1 92 ? 7.798 30.207 -0.697 1.00 38.14 92 TYR B CA 1
ATOM 703 C C . TYR A 1 92 ? 6.297 29.927 -0.503 1.00 39.82 92 TYR B C 1
ATOM 704 O O . TYR A 1 92 ? 5.903 28.764 -0.248 1.00 39.07 92 TYR B O 1
ATOM 713 N N . GLY A 1 93 ? 5.504 30.998 -0.644 1.00 40.00 93 GLY B N 1
ATOM 714 C CA . GLY A 1 93 ? 4.052 31.010 -0.451 1.00 42.05 93 GLY B CA 1
ATOM 715 C C . GLY A 1 93 ? 3.457 30.631 0.904 1.00 43.30 93 GLY B C 1
ATOM 716 O O . GLY A 1 93 ? 4.180 30.378 1.873 1.00 43.05 93 GLY B O 1
ATOM 717 N N . GLY A 1 94 ? 2.113 30.598 0.958 1.00 44.20 94 GLY B N 1
ATOM 718 C CA . GLY A 1 94 ? 1.369 30.200 2.165 1.00 43.81 94 GLY B CA 1
ATOM 719 C C . GLY A 1 94 ? 1.589 31.188 3.287 1.00 44.15 94 GLY B C 1
ATOM 720 O O . GLY A 1 94 ? 1.486 32.409 3.107 1.00 44.34 94 GLY B O 1
ATOM 721 N N . GLU A 1 95 ? 1.941 30.673 4.447 1.00 43.75 95 GLU B N 1
ATOM 722 C CA . GLU A 1 95 ? 2.042 31.523 5.594 1.00 43.52 95 GLU B CA 1
ATOM 723 C C . GLU A 1 95 ? 3.345 32.296 5.643 1.00 41.37 95 GLU B C 1
ATOM 724 O O . GLU A 1 95 ? 3.448 33.371 6.249 1.00 40.46 95 GLU B O 1
ATOM 730 N N . PHE A 1 96 ? 4.319 31.729 4.974 1.00 39.79 96 PHE B N 1
ATOM 731 C CA . PHE A 1 96 ? 5.698 32.231 4.887 1.00 37.55 96 PHE B CA 1
ATOM 732 C C . PHE A 1 96 ? 5.842 33.423 3.972 1.00 36.00 96 PHE B C 1
ATOM 733 O O . PHE A 1 96 ? 6.696 34.282 4.219 1.00 36.76 96 PHE B O 1
ATOM 741 N N . GLY A 1 97 ? 5.039 33.463 2.924 1.00 33.04 97 GLY B N 1
ATOM 742 C CA . GLY A 1 97 ? 4.921 34.645 2.149 1.00 34.70 97 GLY B CA 1
ATOM 743 C C . GLY A 1 97 ? 3.477 34.926 1.901 1.00 34.98 97 GLY B C 1
ATOM 744 O O . GLY A 1 97 ? 2.885 34.203 1.110 1.00 38.19 97 GLY B O 1
ATOM 745 N N . PRO A 1 98 ? 2.848 35.837 2.680 1.00 34.54 98 PRO B N 1
ATOM 746 C CA . PRO A 1 98 ? 1.454 36.328 2.503 1.00 33.44 98 PRO B CA 1
ATOM 747 C C . PRO A 1 98 ? 1.155 37.104 1.235 1.00 32.58 98 PRO B C 1
ATOM 748 O O . PRO A 1 98 ? -0.010 37.189 0.774 1.00 30.22 98 PRO B O 1
ATOM 752 N N . ASP A 1 99 ? 2.179 37.669 0.654 1.00 31.32 99 ASP B N 1
ATOM 753 C CA . ASP A 1 99 ? 2.000 38.659 -0.344 1.00 28.00 99 ASP B CA 1
ATOM 754 C C . ASP A 1 99 ? 2.260 38.084 -1.735 1.00 27.54 99 ASP B C 1
ATOM 755 O O . ASP A 1 99 ? 2.249 38.781 -2.693 1.00 27.22 99 ASP B O 1
ATOM 760 N N . ILE A 1 100 ? 2.506 36.796 -1.838 1.00 20.00 100 ILE B N 1
ATOM 761 C CA . ILE A 1 100 ? 2.911 36.217 -3.107 1.00 20.00 100 ILE B CA 1
ATOM 762 C C . ILE A 1 100 ? 1.809 36.197 -4.122 1.00 20.00 100 ILE B C 1
ATOM 763 O O . ILE A 1 100 ? 2.034 36.272 -5.281 1.00 33.00 100 ILE B O 1
ATOM 768 N N . GLU A 1 101 ? 0.593 36.112 -3.655 1.00 31.54 101 GLU B N 1
ATOM 769 C CA . GLU A 1 101 ? -0.532 36.083 -4.564 1.00 30.58 101 GLU B CA 1
ATOM 770 C C . GLU A 1 101 ? -0.716 37.410 -5.198 1.00 28.56 101 GLU B C 1
ATOM 771 O O . GLU A 1 101 ? -1.041 37.482 -6.384 1.00 30.70 101 GLU B O 1
ATOM 777 N N . PHE A 1 102 ? -0.528 38.495 -4.446 1.00 26.84 102 PHE B N 1
ATOM 778 C CA . PHE A 1 102 ? -0.652 39.851 -5.038 1.00 25.02 102 PHE B CA 1
ATOM 779 C C . PHE A 1 102 ? 0.506 40.116 -6.018 1.00 25.74 102 PHE B C 1
ATOM 780 O O . PHE A 1 102 ? 0.369 40.872 -7.038 1.00 26.49 102 PHE B O 1
ATOM 788 N N . VAL A 1 103 ? 1.677 39.546 -5.720 1.00 26.56 103 VAL B N 1
ATOM 789 C CA . VAL A 1 103 ? 2.876 39.757 -6.606 1.00 25.04 103 VAL B CA 1
ATOM 790 C C . VAL A 1 103 ? 2.601 39.160 -7.972 1.00 24.96 103 VAL B C 1
ATOM 791 O O . VAL A 1 103 ? 2.808 39.809 -8.957 1.00 24.31 103 VAL B O 1
ATOM 795 N N . ALA A 1 104 ? 2.141 37.903 -7.950 1.00 27.71 104 ALA B N 1
ATOM 796 C CA . ALA A 1 104 ? 1.653 37.154 -9.110 1.00 28.79 104 ALA B CA 1
ATOM 797 C C . ALA A 1 104 ? 0.622 37.971 -9.840 1.00 29.44 104 ALA B C 1
ATOM 798 O O . ALA A 1 104 ? 0.774 38.401 -10.965 1.00 31.11 104 ALA B O 1
ATOM 800 N N . GLN A 1 105 ? -0.428 38.291 -9.147 1.00 31.56 105 GLN B N 1
ATOM 801 C CA . GLN A 1 105 ? -1.554 38.936 -9.791 1.00 31.49 105 GLN B CA 1
ATOM 802 C C . GLN A 1 105 ? -1.210 40.270 -10.322 1.00 30.56 105 GLN B C 1
ATOM 803 O O . GLN A 1 105 ? -1.645 40.588 -11.423 1.00 32.70 105 GLN B O 1
ATOM 809 N N . TYR A 1 106 ? -0.447 41.105 -9.582 1.00 29.41 106 TYR B N 1
ATOM 810 C CA . TYR A 1 106 ? 0.004 42.461 -10.100 1.00 27.04 106 TYR B CA 1
ATOM 811 C C . TYR A 1 106 ? 0.832 42.291 -11.386 1.00 27.40 106 TYR B C 1
ATOM 812 O O . TYR A 1 106 ? 0.937 43.156 -12.203 1.00 26.96 106 TYR B O 1
ATOM 821 N N . ASN A 1 107 ? 1.379 41.106 -11.622 1.00 29.88 107 ASN B N 1
ATOM 822 C CA . ASN A 1 107 ? 2.280 40.934 -12.785 1.00 31.58 107 ASN B CA 1
ATOM 823 C C . ASN A 1 107 ? 1.757 39.966 -13.807 1.00 32.52 107 ASN B C 1
ATOM 824 O O . ASN A 1 107 ? 2.303 39.888 -14.887 1.00 33.39 107 ASN B O 1
ATOM 829 N N . GLY A 1 108 ? 0.706 39.230 -13.457 1.00 33.68 108 GLY B N 1
ATOM 830 C CA . GLY A 1 108 ? -0.130 38.564 -14.472 1.00 33.40 108 GLY B CA 1
ATOM 831 C C . GLY A 1 108 ? 0.473 37.207 -14.611 1.00 34.63 108 GLY B C 1
ATOM 832 O O . GLY A 1 108 ? 0.589 36.689 -15.715 1.00 33.92 108 GLY B O 1
ATOM 833 N N . LEU A 1 109 ? 0.782 36.586 -13.466 1.00 35.54 109 LEU B N 1
ATOM 834 C CA . LEU A 1 109 ? 1.443 35.296 -13.462 1.00 35.62 109 LEU B CA 1
ATOM 835 C C . LEU A 1 109 ? 0.776 34.427 -12.412 1.00 36.57 109 LEU B C 1
ATOM 836 O O . LEU A 1 109 ? 0.073 34.916 -11.537 1.00 35.15 109 LEU B O 1
ATOM 841 N N . SER A 1 110 ? 1.036 33.142 -12.477 1.00 38.29 110 SER B N 1
ATOM 842 C CA . SER A 1 110 ? 0.747 32.270 -11.370 1.00 40.85 110 SER B CA 1
ATOM 843 C C . SER A 1 110 ? 1.744 32.396 -10.265 1.00 41.09 110 SER B C 1
ATOM 844 O O . SER A 1 110 ? 2.814 32.867 -10.450 1.00 41.86 110 SER B O 1
ATOM 847 N N . VAL A 1 111 ? 1.360 31.909 -9.115 1.00 40.44 111 VAL B N 1
ATOM 848 C CA . VAL A 1 111 ? 2.241 31.849 -7.992 1.00 41.04 111 VAL B CA 1
ATOM 849 C C . VAL A 1 111 ? 3.480 30.986 -8.304 1.00 42.90 111 VAL B C 1
ATOM 850 O O . VAL A 1 111 ? 4.621 31.433 -8.030 1.00 42.23 111 VAL B O 1
ATOM 854 N N . ASP A 1 112 ? 3.274 29.762 -8.850 1.00 42.92 112 ASP B N 1
ATOM 855 C CA . ASP A 1 112 ? 4.403 28.899 -9.244 1.00 43.92 112 ASP B CA 1
ATOM 856 C C . ASP A 1 112 ? 5.457 29.630 -10.155 1.00 42.78 112 ASP B C 1
ATOM 857 O O . ASP A 1 112 ? 6.655 29.340 -10.050 1.00 42.89 112 ASP B O 1
ATOM 862 N N . ASP A 1 113 ? 4.975 30.511 -11.052 1.00 40.78 113 ASP B N 1
ATOM 863 C CA . ASP A 1 113 ? 5.771 31.357 -11.926 1.00 39.68 113 ASP B CA 1
ATOM 864 C C . ASP A 1 113 ? 6.594 32.399 -11.145 1.00 37.17 113 ASP B C 1
ATOM 865 O O . ASP A 1 113 ? 7.747 32.567 -11.427 1.00 36.95 113 ASP B O 1
ATOM 870 N N . VAL A 1 114 ? 5.979 33.132 -10.224 1.00 35.52 114 VAL B N 1
ATOM 871 C CA . VAL A 1 114 ? 6.717 33.958 -9.262 1.00 33.23 114 VAL B CA 1
ATOM 872 C C . VAL A 1 114 ? 7.874 33.158 -8.645 1.00 33.14 114 VAL B C 1
ATOM 873 O O . VAL A 1 114 ? 9.015 33.608 -8.654 1.00 31.27 114 VAL B O 1
ATOM 877 N N . ILE A 1 115 ? 7.575 31.967 -8.142 1.00 32.53 115 ILE B N 1
ATOM 878 C CA . ILE A 1 115 ? 8.595 31.131 -7.489 1.00 32.98 115 ILE B CA 1
ATOM 879 C C . ILE A 1 115 ? 9.837 30.752 -8.382 1.00 33.92 115 ILE B C 1
ATOM 880 O O . ILE A 1 115 ? 10.974 30.702 -7.875 1.00 31.16 115 ILE B O 1
ATOM 885 N N . GLU A 1 116 ? 9.587 30.479 -9.684 1.00 34.52 116 GLU B N 1
ATOM 886 C CA . GLU A 1 116 ? 10.591 30.068 -10.665 1.00 34.96 116 GLU B CA 1
ATOM 887 C C . GLU A 1 116 ? 11.396 31.272 -11.087 1.00 33.79 116 GLU B C 1
ATOM 888 O O . GLU A 1 116 ? 12.601 31.194 -11.191 1.00 33.93 116 GLU B O 1
ATOM 894 N N . ILE A 1 117 ? 10.702 32.390 -11.311 1.00 32.85 117 ILE B N 1
ATOM 895 C CA . ILE A 1 117 ? 11.273 33.641 -11.745 1.00 31.41 117 ILE B CA 1
ATOM 896 C C . ILE A 1 117 ? 12.110 34.261 -10.658 1.00 31.78 117 ILE B C 1
ATOM 897 O O . ILE A 1 117 ? 13.222 34.698 -10.927 1.00 32.85 117 ILE B O 1
ATOM 902 N N . HIS A 1 118 ? 11.574 34.327 -9.454 1.00 29.57 118 HIS B N 1
ATOM 903 C CA . HIS A 1 118 ? 12.351 34.604 -8.280 1.00 28.88 118 HIS B CA 1
ATOM 904 C C . HIS A 1 118 ? 13.597 33.740 -7.956 1.00 28.88 118 HIS B C 1
ATOM 905 O O . HIS A 1 118 ? 14.649 34.278 -7.572 1.00 27.46 118 HIS B O 1
ATOM 912 N N . SER A 1 119 ? 13.462 32.433 -8.009 1.00 29.51 119 SER B N 1
ATOM 913 C CA . SER A 1 119 ? 14.561 31.586 -7.616 1.00 31.04 119 SER B CA 1
ATOM 914 C C . SER A 1 119 ? 15.536 31.197 -8.806 1.00 32.23 119 SER B C 1
ATOM 915 O O . SER A 1 119 ? 16.578 30.584 -8.573 1.00 33.35 119 SER B O 1
ATOM 918 N N . LYS A 1 120 ? 15.229 31.609 -10.033 1.00 31.01 120 LYS B N 1
ATOM 919 C CA . LYS A 1 120 ? 16.070 31.330 -11.175 1.00 32.38 120 LYS B CA 1
ATOM 920 C C . LYS A 1 120 ? 17.415 32.145 -11.189 1.00 31.11 120 LYS B C 1
ATOM 921 O O . LYS A 1 120 ? 18.447 31.546 -11.282 1.00 32.35 120 LYS B O 1
ATOM 926 N N . PRO A 1 121 ? 17.402 33.471 -11.031 1.00 29.85 121 PRO B N 1
ATOM 927 C CA . PRO A 1 121 ? 18.711 34.151 -11.119 1.00 29.41 121 PRO B CA 1
ATOM 928 C C . PRO A 1 121 ? 19.759 33.879 -10.035 1.00 29.62 121 PRO B C 1
ATOM 929 O O . PRO A 1 121 ? 19.477 33.436 -8.894 1.00 29.55 121 PRO B O 1
ATOM 933 N N . LEU A 1 122 ? 20.988 34.137 -10.450 1.00 27.56 122 LEU B N 1
ATOM 934 C CA . LEU A 1 122 ? 22.084 34.281 -9.566 1.00 28.76 122 LEU B CA 1
ATOM 935 C C . LEU A 1 122 ? 22.170 35.715 -9.132 1.00 26.97 122 LEU B C 1
ATOM 936 O O . LEU A 1 122 ? 22.359 36.605 -9.948 1.00 27.68 122 LEU B O 1
ATOM 941 N N . TYR A 1 123 ? 21.966 35.940 -7.846 1.00 26.21 123 TYR B N 1
ATOM 942 C CA . TYR A 1 123 ? 21.831 37.304 -7.329 1.00 25.07 123 TYR B CA 1
ATOM 943 C C . TYR A 1 123 ? 23.196 37.772 -6.825 1.00 24.37 123 TYR B C 1
ATOM 944 O O . TYR A 1 123 ? 23.891 37.006 -6.295 1.00 23.82 123 TYR B O 1
ATOM 953 N N . ARG A 1 124 ? 23.483 39.062 -6.927 1.00 25.13 124 ARG B N 1
ATOM 954 C CA . ARG A 1 124 ? 24.586 39.682 -6.257 1.00 26.19 124 ARG B CA 1
ATOM 955 C C . ARG A 1 124 ? 24.172 40.388 -4.962 1.00 25.97 124 ARG B C 1
ATOM 956 O O . ARG A 1 124 ? 23.241 41.195 -4.982 1.00 25.06 124 ARG B O 1
ATOM 964 N N . VAL A 1 125 ? 24.817 40.057 -3.848 1.00 25.62 125 VAL B N 1
ATOM 965 C CA . VAL A 1 125 ? 24.724 40.828 -2.611 1.00 26.22 125 VAL B CA 1
ATOM 966 C C . VAL A 1 125 ? 25.488 42.131 -2.699 1.00 26.68 125 VAL B C 1
ATOM 967 O O . VAL A 1 125 ? 26.717 42.164 -2.760 1.00 28.89 125 VAL B O 1
ATOM 971 N N . TYR A 1 126 ? 24.782 43.229 -2.690 1.00 24.90 126 TYR B N 1
ATOM 972 C CA . TYR A 1 126 ? 25.457 44.501 -2.954 1.00 22.94 126 TYR B CA 1
ATOM 973 C C . TYR A 1 126 ? 25.597 45.349 -1.676 1.00 21.80 126 TYR B C 1
ATOM 974 O O . TYR A 1 126 ? 26.445 46.207 -1.610 1.00 20.45 126 TYR B O 1
ATOM 983 N N . PHE A 1 127 ? 24.847 45.054 -0.621 1.00 21.65 127 PHE B N 1
ATOM 984 C CA . PHE A 1 127 ? 24.924 45.899 0.579 1.00 21.72 127 PHE B CA 1
ATOM 985 C C . PHE A 1 127 ? 24.378 45.066 1.665 1.00 21.25 127 PHE B C 1
ATOM 986 O O . PHE A 1 127 ? 23.460 44.329 1.392 1.00 20.86 127 PHE B O 1
ATOM 994 N N . LEU A 1 128 ? 24.938 45.182 2.887 1.00 21.51 128 LEU B N 1
ATOM 995 C CA . LEU A 1 128 ? 24.310 44.616 4.075 1.00 22.25 128 LEU B CA 1
ATOM 996 C C . LEU A 1 128 ? 24.068 45.712 5.178 1.00 23.22 128 LEU B C 1
ATOM 997 O O . LEU A 1 128 ? 24.968 46.532 5.506 1.00 20.66 128 LEU B O 1
ATOM 1002 N N . GLY A 1 129 ? 22.919 45.601 5.838 1.00 22.70 129 GLY B N 1
ATOM 1003 C CA . GLY A 1 129 ? 22.709 46.394 7.041 1.00 24.40 129 GLY B CA 1
ATOM 1004 C C . GLY A 1 129 ? 22.523 45.472 8.212 1.00 26.10 129 GLY B C 1
ATOM 1005 O O . GLY A 1 129 ? 22.091 44.291 8.028 1.00 25.20 129 GLY B O 1
ATOM 1006 N N . PHE A 1 130 ? 22.911 46.054 9.298 1.00 26.07 130 PHE B N 1
ATOM 1007 C CA . PHE A 1 130 ? 22.912 45.510 10.551 1.00 29.60 130 PHE B CA 1
ATOM 1008 C C . PHE A 1 130 ? 22.098 46.421 11.390 1.00 31.48 130 PHE B C 1
ATOM 1009 O O . PHE A 1 130 ? 22.028 47.608 11.341 1.00 25.93 130 PHE B O 1
ATOM 1017 N N . LEU A 1 131 ? 21.380 45.699 12.120 1.00 33.27 131 LEU B N 1
ATOM 1018 C CA . LEU A 1 131 ? 20.615 46.091 13.312 1.00 36.30 131 LEU B CA 1
ATOM 1019 C C . LEU A 1 131 ? 19.385 47.026 12.962 1.00 36.45 131 LEU B C 1
ATOM 1020 O O . LEU A 1 131 ? 19.186 48.121 13.569 1.00 37.29 131 LEU B O 1
ATOM 1024 N N . PRO A 1 132 ? 18.511 46.578 12.141 1.00 35.57 132 PRO B N 1
ATOM 1025 C CA . PRO A 1 132 ? 18.238 45.189 12.117 1.00 35.58 132 PRO B CA 1
ATOM 1026 C C . PRO A 1 132 ? 18.949 44.786 10.878 1.00 35.96 132 PRO B C 1
ATOM 1027 O O . PRO A 1 132 ? 19.110 45.525 9.957 1.00 35.74 132 PRO B O 1
ATOM 1031 N N . GLY A 1 133 ? 19.466 43.614 10.883 1.00 34.07 133 GLY B N 1
ATOM 1032 C CA . GLY A 1 133 ? 19.997 43.106 9.587 1.00 35.55 133 GLY B CA 1
ATOM 1033 C C . GLY A 1 133 ? 19.016 43.060 8.387 1.00 32.43 133 GLY B C 1
ATOM 1034 O O . GLY A 1 133 ? 17.913 42.596 8.492 1.00 31.47 133 GLY B O 1
ATOM 1035 N N . PHE A 1 134 ? 19.489 43.488 7.228 1.00 31.18 134 PHE B N 1
ATOM 1036 C CA . PHE A 1 134 ? 18.776 43.324 5.953 1.00 27.22 134 PHE B CA 1
ATOM 1037 C C . PHE A 1 134 ? 19.877 43.021 4.891 1.00 24.72 134 PHE B C 1
ATOM 1038 O O . PHE A 1 134 ? 20.945 43.597 4.961 1.00 22.47 134 PHE B O 1
ATOM 1046 N N . ALA A 1 135 ? 19.625 42.101 3.954 1.00 23.89 135 ALA B N 1
ATOM 1047 C CA . ALA A 1 135 ? 20.467 41.911 2.782 1.00 20.87 135 ALA B CA 1
ATOM 1048 C C . ALA A 1 135 ? 19.785 42.388 1.521 1.00 21.47 135 ALA B C 1
ATOM 1049 O O . ALA A 1 135 ? 18.642 42.057 1.238 1.00 19.80 135 ALA B O 1
ATOM 1051 N N . TYR A 1 136 ? 20.523 43.148 0.734 1.00 20.67 136 TYR B N 1
ATOM 1052 C CA . TYR A 1 136 ? 19.953 43.872 -0.361 1.00 21.49 136 TYR B CA 1
ATOM 1053 C C . TYR A 1 136 ? 20.615 43.249 -1.512 1.00 21.65 136 TYR B C 1
ATOM 1054 O O . TYR A 1 136 ? 21.839 43.062 -1.463 1.00 23.06 136 TYR B O 1
ATOM 1063 N N . LEU A 1 137 ? 19.845 42.942 -2.548 1.00 21.60 137 LEU B N 1
ATOM 1064 C CA . LEU A 1 137 ? 20.318 42.046 -3.647 1.00 22.22 137 LEU B CA 1
ATOM 1065 C C . LEU A 1 137 ? 20.013 42.715 -4.959 1.00 22.88 137 LEU B C 1
ATOM 1066 O O . LEU A 1 137 ? 19.214 43.652 -4.978 1.00 25.41 137 LEU B O 1
ATOM 1071 N N . GLY A 1 138 ? 20.766 42.341 -6.013 1.00 22.09 138 GLY B N 1
ATOM 1072 C CA . GLY A 1 138 ? 20.673 42.937 -7.282 1.00 18.29 138 GLY B CA 1
ATOM 1073 C C . GLY A 1 138 ? 20.470 41.759 -8.175 1.00 18.08 138 GLY B C 1
ATOM 1074 O O . GLY A 1 138 ? 20.862 40.659 -7.868 1.00 18.32 138 GLY B O 1
ATOM 1075 N N . GLY A 1 139 ? 19.833 41.983 -9.306 1.00 19.61 139 GLY B N 1
ATOM 1076 C CA . GLY A 1 139 ? 19.778 40.890 -10.275 1.00 21.43 139 GLY B CA 1
ATOM 1077 C C . GLY A 1 139 ? 18.357 40.347 -10.502 1.00 22.27 139 GLY B C 1
ATOM 1078 O O . GLY A 1 139 ? 18.185 39.539 -11.321 1.00 22.87 139 GLY B O 1
ATOM 1079 N N . MET A 1 140 ? 17.344 40.831 -9.778 1.00 21.49 140 MET B N 1
ATOM 1080 C CA . MET A 1 140 ? 15.976 40.305 -9.887 1.00 21.21 140 MET B CA 1
ATOM 1081 C C . MET A 1 140 ? 15.406 40.445 -11.275 1.00 21.77 140 MET B C 1
ATOM 1082 O O . MET A 1 140 ? 15.367 41.565 -11.843 1.00 22.30 140 MET B O 1
ATOM 1087 N N . ASP A 1 141 ? 14.787 39.400 -11.778 1.00 24.32 141 ASP B N 1
ATOM 1088 C CA . ASP A 1 141 ? 13.962 39.573 -13.060 1.00 25.70 141 ASP B CA 1
ATOM 1089 C C . ASP A 1 141 ? 12.796 40.609 -12.928 1.00 26.49 141 ASP B C 1
ATOM 1090 O O . ASP A 1 141 ? 11.985 40.493 -12.033 1.00 26.76 141 ASP B O 1
ATOM 1095 N N . GLU A 1 142 ? 12.698 41.613 -13.807 1.00 28.19 142 GLU B N 1
ATOM 1096 C CA . GLU A 1 142 ? 11.651 42.645 -13.736 1.00 31.10 142 GLU B CA 1
ATOM 1097 C C . GLU A 1 142 ? 10.155 42.209 -13.850 1.00 31.40 142 GLU B C 1
ATOM 1098 O O . GLU A 1 142 ? 9.249 42.973 -13.494 1.00 32.83 142 GLU B O 1
ATOM 1104 N N . ARG A 1 143 ? 9.910 40.986 -14.311 1.00 30.08 143 ARG B N 1
ATOM 1105 C CA . ARG A 1 143 ? 8.573 40.482 -14.462 1.00 29.46 143 ARG B CA 1
ATOM 1106 C C . ARG A 1 143 ? 7.887 40.269 -13.140 1.00 29.47 143 ARG B C 1
ATOM 1107 O O . ARG A 1 143 ? 6.655 40.066 -13.107 1.00 29.92 143 ARG B O 1
ATOM 1115 N N . ILE A 1 144 ? 8.685 40.196 -12.069 1.00 28.53 144 ILE B N 1
ATOM 1116 C CA . ILE A 1 144 ? 8.132 40.143 -10.701 1.00 25.40 144 ILE B CA 1
ATOM 1117 C C . ILE A 1 144 ? 8.230 41.436 -9.865 1.00 24.16 144 ILE B C 1
ATOM 1118 O O . ILE A 1 144 ? 7.890 41.438 -8.698 1.00 21.45 144 ILE B O 1
ATOM 1123 N N . ALA A 1 145 ? 8.610 42.537 -10.523 1.00 24.82 145 ALA B N 1
ATOM 1124 C CA . ALA A 1 145 ? 8.674 43.872 -9.920 1.00 26.27 145 ALA B CA 1
ATOM 1125 C C . ALA A 1 145 ? 7.324 44.241 -9.237 1.00 26.62 145 ALA B C 1
ATOM 1126 O O . ALA A 1 145 ? 6.273 44.066 -9.864 1.00 29.32 145 ALA B O 1
ATOM 1128 N N . THR A 1 146 ? 7.326 44.725 -7.990 1.00 26.59 146 THR B N 1
ATOM 1129 C CA . THR A 1 146 ? 6.065 45.007 -7.263 1.00 26.41 146 THR B CA 1
ATOM 1130 C C . THR A 1 146 ? 6.296 46.044 -6.224 1.00 27.33 146 THR B C 1
ATOM 1131 O O . THR A 1 146 ? 7.156 45.841 -5.309 1.00 27.28 146 THR B O 1
ATOM 1135 N N . PRO A 1 147 ? 5.488 47.140 -6.265 1.00 28.70 147 PRO B N 1
ATOM 1136 C CA . PRO A 1 147 ? 5.654 48.227 -5.264 1.00 28.04 147 PRO B CA 1
ATOM 1137 C C . PRO A 1 147 ? 5.357 47.741 -3.865 1.00 26.06 147 PRO B C 1
ATOM 1138 O O . PRO A 1 147 ? 4.784 46.705 -3.753 1.00 27.54 147 PRO B O 1
ATOM 1142 N N . ARG A 1 148 ? 5.873 48.424 -2.833 1.00 26.07 148 ARG B N 1
ATOM 1143 C CA . ARG A 1 148 ? 5.714 48.126 -1.391 1.00 27.63 148 ARG B CA 1
ATOM 1144 C C . ARG A 1 148 ? 4.236 48.233 -0.878 1.00 28.82 148 ARG B C 1
ATOM 1145 O O . ARG A 1 148 ? 3.377 48.829 -1.548 1.00 26.17 148 ARG B O 1
ATOM 1153 N N . LEU A 1 149 ? 3.984 47.740 0.325 1.00 29.61 149 LEU B N 1
ATOM 1154 C CA . LEU A 1 149 ? 2.685 47.913 0.933 1.00 31.41 149 LEU B CA 1
ATOM 1155 C C . LEU A 1 1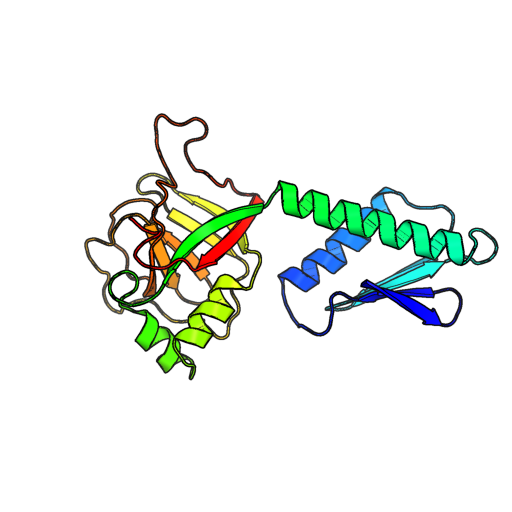49 ? 2.475 49.403 1.147 1.00 34.25 149 LEU B C 1
ATOM 1156 O O . LEU A 1 149 ? 3.446 50.186 1.260 1.00 33.61 149 LEU B O 1
ATOM 1161 N N . GLU A 1 150 ? 1.205 49.821 1.143 1.00 35.86 150 GLU B N 1
ATOM 1162 C CA . GLU A 1 150 ? 0.930 51.222 1.330 1.00 40.22 150 GLU B CA 1
ATOM 1163 C C . GLU A 1 150 ? 1.299 51.637 2.771 1.00 39.17 150 GLU B C 1
ATOM 1164 O O . GLU A 1 150 ? 1.795 52.729 3.027 1.00 39.82 150 GLU B O 1
ATOM 1170 N N . LYS A 1 151 ? 1.139 50.711 3.688 1.00 40.00 151 LYS B N 1
ATOM 1171 C CA . LYS A 1 151 ? 1.578 50.906 5.030 1.00 41.09 151 LYS B CA 1
ATOM 1172 C C . LYS A 1 151 ? 2.337 49.665 5.431 1.00 39.09 151 LYS B C 1
ATOM 1173 O O . LYS A 1 151 ? 1.821 48.566 5.308 1.00 40.02 151 LYS B O 1
ATOM 1178 N N . PRO A 1 152 ? 3.531 49.847 5.993 1.00 38.46 152 PRO B N 1
ATOM 1179 C CA . PRO A 1 152 ? 4.393 48.791 6.530 1.00 37.26 152 PRO B CA 1
ATOM 1180 C C . PRO A 1 152 ? 3.771 47.921 7.622 1.00 37.97 152 PRO B C 1
ATOM 1181 O O . PRO A 1 152 ? 3.069 48.453 8.468 1.00 38.66 152 PRO B O 1
ATOM 1185 N N . ARG A 1 153 ? 4.079 46.618 7.624 1.00 36.22 153 ARG B N 1
ATOM 1186 C CA . ARG A 1 153 ? 3.846 45.739 8.725 1.00 37.81 153 ARG B CA 1
ATOM 1187 C C . ARG A 1 153 ? 4.759 46.079 9.886 1.00 40.38 153 ARG B C 1
ATOM 1188 O O . ARG A 1 153 ? 5.859 46.631 9.669 1.00 40.55 153 ARG B O 1
ATOM 1196 N N . LEU A 1 154 ? 4.344 45.745 11.118 1.00 41.23 154 LEU B N 1
ATOM 1197 C CA . LEU A 1 154 ? 5.112 46.225 12.278 1.00 42.61 154 LEU B CA 1
ATOM 1198 C C . LEU A 1 154 ? 6.194 45.227 12.684 1.00 42.37 154 LEU B C 1
ATOM 1199 O O . LEU A 1 154 ? 7.174 45.601 13.387 1.00 43.25 154 LEU B O 1
ATOM 1204 N N . LYS A 1 155 ? 5.964 43.973 12.290 1.00 40.73 155 LYS B N 1
ATOM 1205 C CA . LYS A 1 155 ? 6.726 42.806 12.694 1.00 41.12 155 LYS B CA 1
ATOM 1206 C C . LYS A 1 155 ? 6.735 41.864 11.494 1.00 40.33 155 LYS B C 1
ATOM 1207 O O . LYS A 1 155 ? 5.708 41.223 11.179 1.00 42.17 155 LYS B O 1
ATOM 1213 N N . VAL A 1 156 ? 7.892 41.754 10.837 1.00 37.60 156 VAL B N 1
ATOM 1214 C CA . VAL A 1 156 ? 8.075 40.826 9.743 1.00 33.99 156 VAL B CA 1
ATOM 1215 C C . VAL A 1 156 ? 8.967 39.744 10.305 1.00 32.30 156 VAL B C 1
ATOM 1216 O O . VAL A 1 156 ? 9.981 40.049 10.896 1.00 32.89 156 VAL B O 1
ATOM 1220 N N . PRO A 1 157 ? 8.590 38.457 10.177 1.00 31.30 157 PRO B N 1
ATOM 1221 C CA . PRO A 1 157 ? 9.444 37.516 10.867 1.00 30.83 157 PRO B CA 1
ATOM 1222 C C . PRO A 1 157 ? 10.823 37.418 10.206 1.00 31.28 157 PRO B C 1
ATOM 1223 O O . PRO A 1 157 ? 10.931 37.584 9.007 1.00 30.03 157 PRO B O 1
ATOM 1227 N N . ALA A 1 158 ? 11.852 37.185 11.029 1.00 31.72 158 ALA B N 1
ATOM 1228 C CA . ALA A 1 158 ? 13.213 37.008 10.643 1.00 30.18 158 ALA B CA 1
ATOM 1229 C C . ALA A 1 158 ? 13.281 36.055 9.442 1.00 31.12 158 ALA B C 1
ATOM 1230 O O . ALA A 1 158 ? 12.651 34.997 9.489 1.00 32.29 158 ALA B O 1
ATOM 1232 N N . GLY A 1 159 ? 14.006 36.379 8.363 1.00 28.62 159 GLY B N 1
ATOM 1233 C CA . GLY A 1 159 ? 14.082 35.408 7.258 1.00 27.13 159 GLY B CA 1
ATOM 1234 C C . GLY A 1 159 ? 13.146 35.701 6.118 1.00 26.43 159 GLY B C 1
ATOM 1235 O O . GLY A 1 159 ? 13.297 35.116 5.058 1.00 25.04 159 GLY B O 1
ATOM 1236 N N . SER A 1 160 ? 12.211 36.655 6.300 1.00 24.98 160 SER B N 1
ATOM 1237 C CA . SER A 1 160 ? 11.329 37.061 5.193 1.00 23.71 160 SER B CA 1
ATOM 1238 C C . SER A 1 160 ? 12.054 37.628 4.010 1.00 23.90 160 SER B C 1
ATOM 1239 O O . SER A 1 160 ? 12.882 38.546 4.156 1.00 24.65 160 SER B O 1
ATOM 1242 N N . VAL A 1 161 ? 11.657 37.112 2.834 1.00 23.07 161 VAL B N 1
ATOM 1243 C CA . VAL A 1 161 ? 12.183 37.405 1.528 1.00 22.27 161 VAL B CA 1
ATOM 1244 C C . VAL A 1 161 ? 11.130 38.333 0.916 1.00 23.15 161 VAL B C 1
ATOM 1245 O O . VAL A 1 161 ? 9.975 37.974 0.777 1.00 23.07 161 VAL B O 1
ATOM 1249 N N . GLY A 1 162 ? 11.493 39.559 0.594 1.00 20.51 162 GLY B N 1
ATOM 1250 C CA . GLY A 1 162 ? 10.518 40.353 -0.065 1.00 20.28 162 GLY B CA 1
ATOM 1251 C C . GLY A 1 162 ? 10.952 40.978 -1.328 1.00 19.97 162 GLY B C 1
ATOM 1252 O O . GLY A 1 162 ? 12.102 40.864 -1.668 1.00 20.74 162 GLY B O 1
ATOM 1253 N N . ILE A 1 163 ? 10.019 41.688 -1.982 1.00 20.13 163 ILE B N 1
ATOM 1254 C CA . ILE A 1 163 ? 10.250 42.462 -3.217 1.00 19.26 163 ILE B CA 1
ATOM 1255 C C . ILE A 1 163 ? 9.792 43.885 -2.921 1.00 21.27 163 ILE B C 1
ATOM 1256 O O . ILE A 1 163 ? 8.790 44.106 -2.174 1.00 21.99 163 ILE B O 1
ATOM 1261 N N . ALA A 1 164 ? 10.470 44.846 -3.528 1.00 20.21 164 ALA B N 1
ATOM 1262 C CA . ALA A 1 164 ? 10.140 46.195 -3.393 1.00 23.13 164 ALA B CA 1
ATOM 1263 C C . ALA A 1 164 ? 10.718 46.853 -4.627 1.00 24.47 164 ALA B C 1
ATOM 1264 O O . ALA A 1 164 ? 11.920 46.998 -4.758 1.00 26.36 164 ALA B O 1
ATOM 1266 N N . GLY A 1 165 ? 9.841 47.300 -5.512 1.00 25.07 165 GLY B N 1
ATOM 1267 C CA . GLY A 1 165 ? 10.189 47.520 -6.947 1.00 23.54 165 GLY B CA 1
ATOM 1268 C C . GLY A 1 165 ? 10.951 46.380 -7.630 1.00 23.67 165 GLY B C 1
ATOM 1269 O O . GLY A 1 165 ? 10.606 45.171 -7.550 1.00 20.35 165 GLY B O 1
ATOM 1270 N N . LYS A 1 166 ? 12.068 46.796 -8.236 1.00 21.81 166 LYS B N 1
ATOM 1271 C CA . LYS A 1 166 ? 12.940 45.860 -8.870 1.00 24.57 166 LYS B CA 1
ATOM 1272 C C . LYS A 1 166 ? 13.940 45.163 -7.951 1.00 21.32 166 LYS B C 1
ATOM 1273 O O . LYS A 1 166 ? 14.811 44.541 -8.446 1.00 21.11 166 LYS B O 1
ATOM 1279 N N . GLN A 1 167 ? 13.791 45.280 -6.637 1.00 21.78 167 GLN B N 1
ATOM 1280 C CA . GLN A 1 167 ? 14.736 44.719 -5.625 1.00 22.26 167 GLN B CA 1
ATOM 1281 C C . GLN A 1 167 ? 14.136 43.623 -4.859 1.00 20.35 167 GLN B C 1
ATOM 1282 O O . GLN A 1 167 ? 12.936 43.663 -4.454 1.00 22.09 167 GLN B O 1
ATOM 1288 N N . THR A 1 168 ? 14.968 42.698 -4.532 1.00 18.37 168 THR B N 1
ATOM 1289 C CA . THR A 1 168 ? 14.619 41.670 -3.609 1.00 19.78 168 THR B CA 1
ATOM 1290 C C . THR A 1 168 ? 15.690 41.622 -2.508 1.00 19.25 168 THR B C 1
ATOM 1291 O O . THR A 1 168 ? 16.728 42.235 -2.579 1.00 19.64 168 THR B O 1
ATOM 1295 N N . GLY A 1 169 ? 15.392 40.968 -1.422 1.00 20.52 169 GLY B N 1
ATOM 1296 C CA . GLY A 1 169 ? 16.331 40.920 -0.346 1.00 21.42 169 GLY B CA 1
ATOM 1297 C C . GLY A 1 169 ? 15.593 40.220 0.745 1.00 21.55 169 GLY B C 1
ATOM 1298 O O . GLY A 1 169 ? 14.512 39.704 0.503 1.00 22.06 169 GLY B O 1
ATOM 1299 N N . TRP A 1 170 ? 16.156 40.198 1.935 1.00 20.71 170 TRP B N 1
ATOM 1300 C CA . TRP A 1 170 ? 15.433 39.627 3.060 1.00 21.37 170 TRP B CA 1
ATOM 1301 C C . TRP A 1 170 ? 15.709 40.380 4.390 1.00 21.53 170 TRP B C 1
ATOM 1302 O O . TRP A 1 170 ? 16.791 40.960 4.578 1.00 19.77 170 TRP B O 1
ATOM 1313 N N . TYR A 1 171 ? 14.677 40.388 5.243 1.00 20.76 171 TYR B N 1
ATOM 1314 C CA . TYR A 1 171 ? 14.764 40.711 6.660 1.00 23.43 171 TYR B CA 1
ATOM 1315 C C . TYR A 1 171 ? 15.514 39.648 7.432 1.00 25.74 171 TYR B C 1
ATOM 1316 O O . TYR A 1 171 ? 15.070 38.480 7.457 1.00 27.53 171 TYR B O 1
ATOM 1325 N N . ALA A 1 172 ? 16.678 40.002 7.968 1.00 26.33 172 ALA B N 1
ATOM 1326 C CA . ALA A 1 172 ? 17.527 39.009 8.643 1.00 28.94 172 ALA B CA 1
ATOM 1327 C C . ALA A 1 172 ? 16.980 38.698 10.040 1.00 30.16 172 ALA B C 1
ATOM 1328 O O . ALA A 1 172 ? 17.095 37.591 10.504 1.00 32.31 172 ALA B O 1
ATOM 1330 N N . ILE A 1 173 ? 16.337 39.671 10.681 1.00 32.18 173 ILE B N 1
ATOM 1331 C CA . ILE A 1 173 ? 15.626 39.444 11.935 1.00 33.30 173 ILE B CA 1
ATOM 1332 C C . ILE A 1 173 ? 14.274 40.145 11.930 1.00 33.88 173 ILE B C 1
ATOM 1333 O O . ILE A 1 173 ? 13.963 40.937 11.017 1.00 31.80 173 ILE B O 1
ATOM 1338 N N . GLU A 1 174 ? 13.451 39.859 12.958 1.00 36.22 174 GLU B N 1
ATOM 1339 C CA . GLU A 1 174 ? 12.084 40.411 13.017 1.00 36.80 174 GLU B CA 1
ATOM 1340 C C . GLU A 1 174 ? 12.213 41.925 13.122 1.00 36.74 174 GLU B C 1
ATOM 1341 O O . GLU A 1 174 ? 13.047 42.425 13.881 1.00 36.99 174 GLU B O 1
ATOM 1347 N N . SER A 1 175 ? 11.437 42.649 12.306 1.00 34.95 175 SER B N 1
ATOM 1348 C CA . SER A 1 175 ? 11.601 44.082 12.180 1.00 33.77 1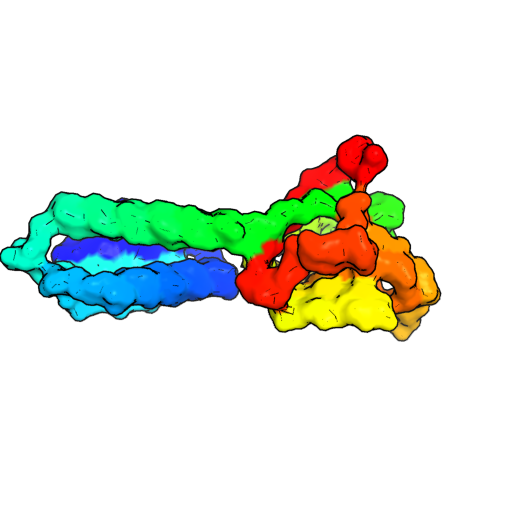75 SER B CA 1
ATOM 1349 C C . SER A 1 175 ? 10.422 44.671 11.359 1.00 33.81 175 SER B C 1
ATOM 1350 O O . SER A 1 175 ? 9.655 43.925 10.744 1.00 32.60 175 SER B O 1
ATOM 1353 N N . PRO A 1 176 ? 10.220 46.002 11.420 1.00 31.76 176 PRO B N 1
ATOM 1354 C CA . PRO A 1 176 ? 9.145 46.516 10.523 1.00 32.20 176 PRO B CA 1
ATOM 1355 C C . PRO A 1 176 ? 9.550 46.587 9.026 1.00 31.15 176 PRO B C 1
ATOM 1356 O O . PRO A 1 176 ? 10.769 46.695 8.698 1.00 30.01 176 PRO B O 1
ATOM 1360 N N . GLY A 1 177 ? 8.556 46.585 8.120 1.00 29.54 177 GLY B N 1
ATOM 1361 C CA . GLY A 1 177 ? 8.872 46.739 6.711 1.00 26.65 177 GLY B CA 1
ATOM 1362 C C . GLY A 1 177 ? 7.639 46.675 5.864 1.00 27.39 177 GLY B C 1
ATOM 1363 O O . GLY A 1 177 ? 6.682 45.992 6.217 1.00 27.29 177 GLY B O 1
ATOM 1364 N N . GLY A 1 178 ? 7.637 47.401 4.748 1.00 24.50 178 GLY B N 1
ATOM 1365 C CA . GLY A 1 178 ? 6.526 47.258 3.881 1.00 25.84 178 GLY B CA 1
ATOM 1366 C C . GLY A 1 178 ? 6.773 46.558 2.559 1.00 24.83 178 GLY B C 1
ATOM 1367 O O . GLY A 1 178 ? 6.028 46.879 1.674 1.00 22.67 178 GLY B O 1
ATOM 1368 N N . TRP A 1 179 ? 7.781 45.646 2.482 1.00 23.33 179 TRP B N 1
ATOM 1369 C CA . TRP A 1 179 ? 8.196 44.915 1.257 1.00 25.01 179 TRP B CA 1
ATOM 1370 C C . TRP A 1 179 ? 7.174 43.798 1.055 1.00 25.64 179 TRP B C 1
ATOM 1371 O O . TRP A 1 179 ? 6.608 43.348 2.033 1.00 26.44 179 TRP B O 1
ATOM 1382 N N . ARG A 1 180 ? 6.936 43.356 -0.188 1.00 25.51 180 ARG B N 1
ATOM 1383 C CA . ARG A 1 180 ? 5.998 42.252 -0.447 1.00 25.34 180 ARG B CA 1
ATOM 1384 C C . ARG A 1 180 ? 6.668 41.000 -0.087 1.00 25.32 180 ARG B C 1
ATOM 1385 O O . ARG A 1 180 ? 7.603 40.616 -0.773 1.00 26.04 180 ARG B O 1
ATOM 1393 N N . ILE A 1 181 ? 6.195 40.345 0.967 1.00 25.31 181 ILE B N 1
ATOM 1394 C CA . ILE A 1 181 ? 6.820 39.109 1.450 1.00 26.57 181 ILE B CA 1
ATOM 1395 C C . ILE A 1 181 ? 6.306 37.834 0.768 1.00 27.58 181 ILE B C 1
ATOM 1396 O O . ILE A 1 181 ? 5.108 37.534 0.869 1.00 30.18 181 ILE B O 1
ATOM 1401 N N . ILE A 1 182 ? 7.223 37.074 0.139 1.00 26.17 182 ILE B N 1
ATOM 1402 C CA . ILE A 1 182 ? 6.937 35.928 -0.772 1.00 24.30 182 ILE B CA 1
ATOM 1403 C C . ILE A 1 182 ? 7.460 34.580 -0.225 1.00 24.27 182 ILE B C 1
ATOM 1404 O O . ILE A 1 182 ? 7.194 33.535 -0.771 1.00 24.74 182 ILE B O 1
ATOM 1409 N N . GLY A 1 183 ? 8.150 34.579 0.900 1.00 23.39 183 GLY B N 1
ATOM 1410 C CA . GLY A 1 183 ? 8.833 33.365 1.283 1.00 23.34 183 GLY B CA 1
ATOM 1411 C C . GLY A 1 183 ? 9.577 33.652 2.544 1.00 24.66 183 GLY B C 1
ATOM 1412 O O . GLY A 1 183 ? 9.692 34.830 2.906 1.00 25.37 183 GLY B O 1
ATOM 1413 N N . ARG A 1 184 ? 10.081 32.615 3.218 1.00 23.30 184 ARG B N 1
ATOM 1414 C CA . ARG A 1 184 ? 10.880 32.835 4.390 1.00 23.80 184 ARG B CA 1
ATOM 1415 C C . ARG A 1 184 ? 12.014 31.838 4.346 1.00 24.84 184 ARG B C 1
ATOM 1416 O O . ARG A 1 184 ? 11.824 30.714 3.898 1.00 24.45 184 ARG B O 1
ATOM 1424 N N . ILE A 1 185 ? 13.176 32.285 4.841 1.00 24.61 185 ILE B N 1
ATOM 1425 C CA . ILE A 1 185 ? 14.373 31.528 5.000 1.00 25.96 185 ILE B CA 1
ATOM 1426 C C . ILE A 1 185 ? 14.458 30.974 6.441 1.00 28.33 185 ILE B C 1
ATOM 1427 O O . ILE A 1 185 ? 14.286 31.730 7.385 1.00 29.52 185 ILE B O 1
ATOM 1432 N N . PRO A 1 186 ? 14.755 29.673 6.610 1.00 30.25 186 PRO B N 1
ATOM 1433 C CA . PRO A 1 186 ? 14.871 29.057 7.960 1.00 32.84 186 PRO B CA 1
ATOM 1434 C C . PRO A 1 186 ? 16.233 29.178 8.654 1.00 34.10 186 PRO B C 1
ATOM 1435 O O . PRO A 1 186 ? 16.285 29.056 9.852 1.00 33.84 186 PRO B O 1
ATOM 1439 N N . LEU A 1 187 ? 17.312 29.322 7.878 1.00 34.82 187 LEU B N 1
ATOM 1440 C CA . LEU A 1 187 ? 18.644 29.642 8.378 1.00 34.34 187 LEU B CA 1
ATOM 1441 C C . LEU A 1 187 ? 18.680 30.953 9.154 1.00 35.15 187 LEU B C 1
ATOM 1442 O O . LEU A 1 187 ? 17.956 31.917 8.820 1.00 33.68 187 LEU B O 1
ATOM 1447 N N . ARG A 1 188 ? 19.534 31.004 10.187 1.00 36.01 188 ARG B N 1
ATOM 1448 C CA . ARG A 1 188 ? 19.781 32.259 10.886 1.00 34.51 188 ARG B CA 1
ATOM 1449 C C . ARG A 1 188 ? 20.887 32.914 10.081 1.00 35.03 188 ARG B C 1
ATOM 1450 O O . ARG A 1 188 ? 22.095 32.652 10.308 1.00 34.19 188 ARG B O 1
ATOM 1458 N N . THR A 1 189 ? 20.465 33.791 9.157 1.00 33.58 189 THR B N 1
ATOM 1459 C CA . THR A 1 189 ? 21.396 34.417 8.193 1.00 32.04 189 THR B CA 1
ATOM 1460 C C . THR A 1 189 ? 22.360 35.462 8.779 1.00 30.84 189 THR B C 1
ATOM 1461 O O . THR A 1 189 ? 23.473 35.672 8.260 1.00 31.60 189 THR B O 1
ATOM 1465 N N . PHE A 1 190 ? 21.945 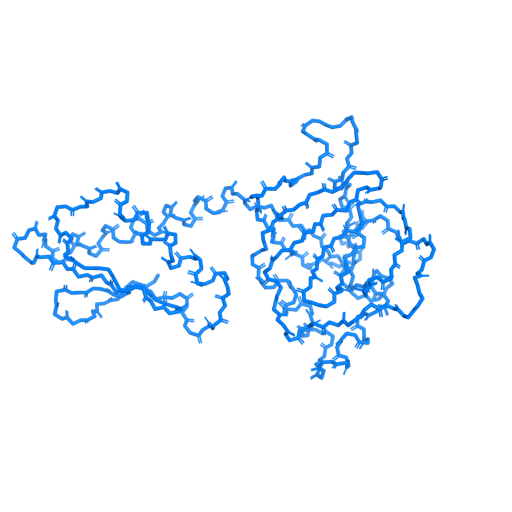36.126 9.847 1.00 31.07 190 PHE B N 1
ATOM 1466 C CA . PHE A 1 190 ? 22.800 37.048 10.592 1.00 30.10 190 PHE B CA 1
ATOM 1467 C C . PHE A 1 190 ? 22.861 36.594 12.066 1.00 29.90 190 PHE B C 1
ATOM 1468 O O . PHE A 1 190 ? 21.859 36.384 12.750 1.00 30.37 190 PHE B O 1
ATOM 1476 N N . ASN A 1 191 ? 24.035 36.496 12.614 1.00 31.05 191 ASN B N 1
ATOM 1477 C CA . ASN A 1 191 ? 24.121 35.888 13.929 1.00 33.55 191 ASN B CA 1
ATOM 1478 C C . ASN A 1 191 ? 25.264 36.519 14.567 1.00 35.15 191 ASN B C 1
ATOM 1479 O O . ASN A 1 191 ? 26.360 36.153 14.226 1.00 34.87 191 ASN B O 1
ATOM 1484 N N . PRO A 1 192 ? 25.031 37.529 15.456 1.00 37.52 192 PRO B N 1
ATOM 1485 C CA . PRO A 1 192 ? 26.218 38.177 16.069 1.00 39.27 192 PRO B CA 1
ATOM 1486 C C . PRO A 1 192 ? 26.905 37.046 16.898 1.00 39.36 192 PRO B C 1
ATOM 1487 O O . PRO A 1 192 ? 26.280 35.998 17.180 1.00 40.69 192 PRO B O 1
ATOM 1491 N N . GLY A 1 193 ? 28.178 37.081 17.207 1.00 39.45 193 GLY B N 1
ATOM 1492 C CA . GLY A 1 193 ? 28.608 35.771 17.832 1.00 39.82 193 GLY B CA 1
ATOM 1493 C C . GLY A 1 193 ? 28.683 34.490 16.958 1.00 39.38 193 GLY B C 1
ATOM 1494 O O . GLY A 1 193 ? 28.817 33.364 17.460 1.00 37.40 193 GLY B O 1
ATOM 1495 N N . LYS A 1 194 ? 28.617 34.693 15.625 1.00 40.55 194 LYS B N 1
ATOM 1496 C CA . LYS A 1 194 ? 29.229 33.814 14.590 1.00 39.20 194 LYS B CA 1
ATOM 1497 C C . LYS A 1 194 ? 30.282 34.651 13.917 1.00 38.07 194 LYS B C 1
ATOM 1498 O O . LYS A 1 194 ? 30.112 35.854 13.794 1.00 38.44 194 LYS B O 1
ATOM 1504 N N . VAL A 1 195 ? 31.417 34.070 13.557 1.00 38.03 195 VAL B N 1
ATOM 1505 C CA . VAL A 1 195 ? 32.362 34.778 12.653 1.00 36.60 195 VAL B CA 1
ATOM 1506 C C . VAL A 1 195 ? 32.457 34.115 11.274 1.00 35.04 195 VAL B C 1
ATOM 1507 O O . VAL A 1 195 ? 32.796 32.937 11.175 1.00 36.60 195 VAL B O 1
ATOM 1511 N 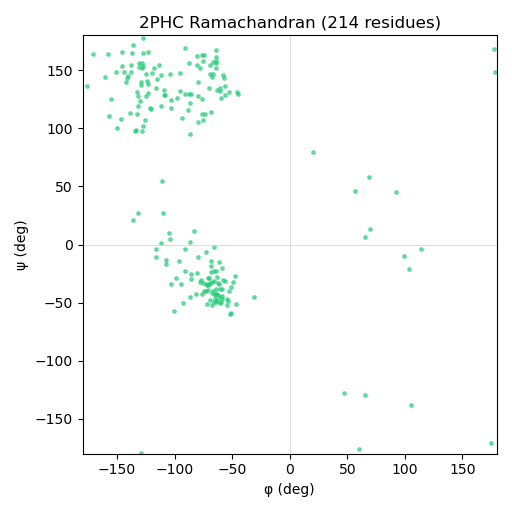N . PRO A 1 196 ? 32.095 34.855 10.206 1.00 32.26 196 PRO B N 1
ATOM 1512 C CA . PRO A 1 196 ? 31.493 36.184 10.206 1.00 30.23 196 PRO B CA 1
ATOM 1513 C C . PRO A 1 196 ? 30.030 36.149 10.624 1.00 28.34 196 PRO B C 1
ATOM 1514 O O . PRO A 1 196 ? 29.432 35.123 10.694 1.00 25.76 196 PRO B O 1
ATOM 1518 N N . PRO A 1 197 ? 29.495 37.282 10.986 1.00 28.97 197 PRO B N 1
ATOM 1519 C CA . PRO A 1 197 ? 28.154 37.397 11.499 1.00 29.05 197 PRO B CA 1
ATOM 1520 C C . PRO A 1 197 ? 27.021 37.393 10.510 1.00 29.36 197 PRO B C 1
ATOM 1521 O O . PRO A 1 197 ? 25.917 37.351 10.973 1.00 30.15 197 PRO B O 1
ATOM 1525 N N . SER A 1 198 ? 27.254 37.499 9.192 1.00 28.28 198 SER B N 1
ATOM 1526 C CA . SER A 1 198 ? 26.192 37.205 8.166 1.00 28.11 198 SER B CA 1
ATOM 1527 C C . SER A 1 198 ? 26.730 36.047 7.300 1.00 27.15 198 SER B C 1
ATOM 1528 O O . SER A 1 198 ? 27.925 36.010 7.050 1.00 27.49 198 SER B O 1
ATOM 1531 N N . ILE A 1 199 ? 25.881 35.169 6.799 1.00 26.80 199 ILE B N 1
ATOM 1532 C CA . ILE A 1 199 ? 26.348 34.082 5.905 1.00 28.12 199 ILE B CA 1
ATOM 1533 C C . ILE A 1 199 ? 26.743 34.580 4.519 1.00 27.64 199 ILE B C 1
ATOM 1534 O O . ILE A 1 199 ? 27.237 33.847 3.672 1.00 29.26 199 ILE B O 1
ATOM 1539 N N . VAL A 1 200 ? 26.667 35.697 3.909 1.00 27.63 200 VAL B N 1
ATOM 1540 C CA . VAL A 1 200 ? 26.872 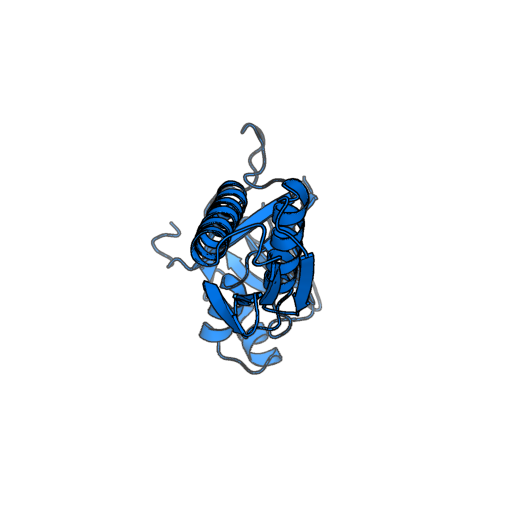36.262 2.593 1.00 26.92 200 VAL B CA 1
ATOM 1541 C C . VAL A 1 200 ? 27.549 37.521 2.915 1.00 27.38 200 VAL B C 1
ATOM 1542 O O . VAL A 1 200 ? 27.293 38.146 3.974 1.00 28.56 200 VAL B O 1
ATOM 1546 N N . LEU A 1 201 ? 28.303 37.993 2.246 1.00 28.40 201 LEU B N 1
ATOM 1547 C CA . LEU A 1 201 ? 28.981 39.270 2.335 1.00 28.27 201 LEU B CA 1
ATOM 1548 C C . LEU A 1 201 ? 28.867 39.979 0.993 1.00 26.08 201 LEU B C 1
ATOM 1549 O O . LEU A 1 201 ? 28.726 39.313 -0.004 1.00 24.35 201 LEU B O 1
ATOM 1554 N N . PRO A 1 202 ? 28.898 41.337 0.980 1.00 25.39 202 PRO B N 1
ATOM 1555 C CA . PRO A 1 202 ? 28.877 42.014 -0.318 1.00 25.52 202 PRO B CA 1
ATOM 1556 C C . PRO A 1 202 ? 29.856 41.384 -1.373 1.00 26.91 202 PRO B C 1
ATOM 1557 O O . PRO A 1 202 ? 31.067 41.144 -1.080 1.00 28.17 202 PRO B O 1
ATOM 1561 N N . GLY A 1 203 ? 29.357 41.090 -2.582 1.00 26.11 203 GLY B N 1
ATOM 1562 C CA . GLY A 1 203 ? 30.255 40.627 -3.641 1.00 25.55 203 GLY B CA 1
ATOM 1563 C C . GLY A 1 203 ? 30.098 39.157 -3.805 1.00 26.16 203 GLY B C 1
ATOM 1564 O O . GLY A 1 203 ? 30.392 38.639 -4.883 1.00 29.44 203 GLY B O 1
ATOM 1565 N N . ASP A 1 204 ? 29.575 38.484 -2.784 1.00 24.56 204 ASP B N 1
ATOM 1566 C CA . ASP A 1 204 ? 28.990 37.136 -2.929 1.00 24.79 204 ASP B CA 1
ATOM 1567 C C . ASP A 1 204 ? 27.722 37.031 -3.825 1.00 23.38 204 ASP B C 1
ATOM 1568 O O . ASP A 1 204 ? 27.047 38.014 -4.076 1.00 19.32 204 ASP B O 1
ATOM 1573 N N . TYR A 1 205 ? 27.414 35.813 -4.279 1.00 24.51 205 TYR B N 1
ATOM 1574 C CA . TYR A 1 205 ? 26.202 35.543 -5.076 1.00 23.74 205 TYR B CA 1
ATOM 1575 C C . TYR A 1 205 ? 25.258 34.660 -4.292 1.00 24.91 205 TYR B C 1
ATOM 1576 O O . TYR A 1 205 ? 25.655 33.915 -3.361 1.00 21.41 205 TYR B O 1
ATOM 1585 N N . VAL A 1 206 ? 23.967 34.767 -4.614 1.00 23.56 206 VAL B N 1
ATOM 1586 C CA . VAL A 1 206 ? 23.040 33.964 -3.843 1.00 22.37 206 VAL B CA 1
ATOM 1587 C C . VAL A 1 206 ? 22.135 33.174 -4.778 1.00 22.02 206 VAL B C 1
ATOM 1588 O O . VAL A 1 206 ? 21.646 33.708 -5.730 1.00 20.86 206 VAL B O 1
ATOM 1592 N N . LYS A 1 207 ? 21.875 31.931 -4.426 1.00 22.33 207 LYS B N 1
ATOM 1593 C CA . LYS A 1 207 ? 20.981 31.142 -5.189 1.00 24.19 207 LYS B CA 1
ATOM 1594 C C . LYS A 1 207 ? 19.866 30.767 -4.198 1.00 24.31 207 LYS B C 1
ATOM 1595 O O . LYS A 1 207 ? 20.144 30.133 -3.191 1.00 23.29 207 LYS B O 1
ATOM 1601 N N . PHE A 1 208 ? 18.632 31.221 -4.448 1.00 25.60 208 PHE B N 1
ATOM 1602 C CA . PHE A 1 208 ? 17.496 30.791 -3.631 1.00 27.13 208 PHE B CA 1
ATOM 1603 C C . PHE A 1 208 ? 17.038 29.435 -4.081 1.00 28.47 208 PHE B C 1
ATOM 1604 O O . PHE A 1 208 ? 17.052 29.144 -5.260 1.00 27.93 208 PHE B O 1
ATOM 1612 N N . VAL A 1 209 ? 16.690 28.611 -3.092 1.00 30.74 209 VAL B N 1
ATOM 1613 C CA . VAL A 1 209 ? 16.372 27.200 -3.302 1.00 33.96 209 VAL B CA 1
ATOM 1614 C C . VAL A 1 209 ? 15.015 26.923 -2.664 1.00 34.80 209 VAL B C 1
ATOM 1615 O O . VAL A 1 209 ? 14.952 26.815 -1.425 1.00 35.11 209 VAL B O 1
ATOM 1619 N N . PRO A 1 210 ? 13.925 26.839 -3.473 1.00 36.31 210 PRO B N 1
ATOM 1620 C CA . PRO A 1 210 ? 12.611 26.543 -2.910 1.00 37.17 210 PRO B CA 1
ATOM 1621 C C . PRO A 1 210 ? 12.641 25.237 -2.117 1.00 39.57 210 PRO B C 1
ATOM 1622 O O . PRO A 1 210 ? 13.169 24.272 -2.595 1.00 39.72 210 PRO B O 1
ATOM 1626 N N . ILE A 1 211 ? 12.169 25.250 -0.875 1.00 43.07 211 ILE B N 1
ATOM 1627 C CA . ILE A 1 211 ? 11.982 24.074 -0.004 1.00 45.09 211 ILE B CA 1
ATOM 1628 C C . ILE A 1 211 ? 10.489 24.043 0.412 1.00 47.49 211 ILE B C 1
ATOM 1629 O O . ILE A 1 211 ? 9.776 25.041 0.221 1.00 46.96 211 ILE B O 1
ATOM 1634 N N . ASP A 1 212 ? 10.006 22.915 0.958 1.00 50.45 212 ASP B N 1
ATOM 1635 C CA . ASP A 1 212 ? 8.627 22.864 1.589 1.00 53.55 212 ASP B CA 1
ATOM 1636 C C . ASP A 1 212 ? 8.644 23.179 3.106 1.00 53.95 212 ASP B C 1
ATOM 1637 O O . ASP A 1 212 ? 9.706 23.234 3.714 1.00 54.97 212 ASP B O 1
ATOM 1642 N N . GLU A 1 213 ? 7.476 23.371 3.710 1.00 55.13 213 GLU B N 1
ATOM 1643 C CA . GLU A 1 213 ? 7.343 23.664 5.157 1.00 55.88 213 GLU B CA 1
ATOM 1644 C C . GLU A 1 213 ? 8.144 22.764 6.100 1.00 55.90 213 GLU B C 1
ATOM 1645 O O . GLU A 1 213 ? 8.392 23.127 7.244 1.00 56.77 213 GLU B O 1
ATOM 1651 N N . LYS A 1 214 ? 8.346 21.593 5.577 1.00 56.41 214 LYS B N 1
ATOM 1652 C CA . LYS A 1 214 ? 8.891 20.531 6.274 1.00 56.35 214 LYS B CA 1
ATOM 1653 C C . LYS A 1 214 ? 10.352 20.421 5.966 1.00 56.69 214 LYS B C 1
ATOM 1654 O O . LYS A 1 214 ? 11.039 20.114 6.916 1.00 57.18 214 LYS B O 1
ATOM 1659 N N . GLU A 1 215 ? 10.951 20.809 4.807 1.00 56.77 215 GLU B N 1
ATOM 1660 C CA . GLU A 1 215 ? 12.298 21.129 5.319 1.00 55.79 215 GLU B CA 1
ATOM 1661 C C . GLU A 1 215 ? 12.592 22.657 5.274 1.00 54.24 215 GLU B C 1
ATOM 1666 N N . PHE A 1 216 ? 11.632 23.327 5.922 1.00 51.90 216 PHE B N 1
ATOM 1667 C CA . PHE A 1 216 ? 11.799 24.530 6.718 1.00 50.10 216 PHE B CA 1
ATOM 1668 C C . PHE A 1 216 ? 12.026 24.386 8.230 1.00 50.12 216 PHE B C 1
ATOM 1669 O O . PHE A 1 216 ? 12.918 24.977 8.780 1.00 49.41 216 PHE B O 1
ATOM 1677 N N . TRP A 1 217 ? 11.188 23.618 8.895 1.00 50.00 217 TRP B N 1
ATOM 1678 C CA . TRP A 1 217 ? 11.341 23.315 10.327 1.00 49.05 217 TRP B CA 1
ATOM 1679 C C . TRP A 1 217 ? 12.245 22.092 10.572 1.00 48.39 217 TRP B C 1
ATOM 1680 O O . TRP A 1 217 ? 13.262 22.196 11.263 1.00 48.07 217 TRP B O 1
#

Sequence (216 aa):
IIKPAGDSAFLISFGDEISEEINDRVHSLAKAIEKESPEWLVELVPAYSSLLVIYDPLKASYEEVESYLKRISAREVERIKGKTIEIPVAYGGEFGPDIEFVAQYNGLSVDDVIEIHSKPLYRVYFLGFLPGFAYLGGMDERIATPRLEKPRLKVPAGSVGIAGKQTGWYAIESPGGWRIIGRIPLRTFNPGKVPPSIVLPGDYVKFVPIDEKEFW

Solvent-accessible surface area: 11881 Å² total; per-residue (Å²): 149,29,48,86,42,61,99,33,8,1,63,0,34,58,36,128,72,157,42,93,32,17,83,71,55,3,97,21,3,11,130,16,0,95,179,77,76,17,161,26,42,94,93,27,67,79,51,100,6,16,0,47,0,39,13,38,79,174,124,3,50,101,81,100,0,39,46,26,0,110,133,2,20,61,118,23,87,117,89,16,149,68,73,35,48,119,0,31,0,2,26,10,55,163,20,0,69,10,1,94,80,0,4,151,122,45,68,48,59,47,111,62,0,38,112,12,0,10,128,16,29,0,102,2,97,116,19,19,107,151,68,6,22,0,69,1,8,24,15,44,112,139,0,22,0,63,129,38,186,161,76,70,156,150,0,61,39,3,0,0,0,0,2,26,134,59,0,0,0,11,5,80,91,10,90,11,10,27,28,4,0,0,58,3,50,77,158,2,11,30,104,83,124,153,71,56,1,70,0,86,78,41,31,44,0,57,0,50,64,26,72,89,156,105,19,208

Nearest PDB structures (foldseek):
  2phc-assembly1_B  TM=1.005E+00  e=4.718E-46  Pyrococcus horikoshii OT3
  2zp2-assembly2_B  TM=9.564E-01  e=6.265E-17  Bacillus subtilis
  5dud-assembly2_D  TM=6.375E-01  e=4.494E-20  Escherichia coli K-12
  3opf-assembly2_B  TM=6.099E-01  e=8.135E-20  Thermus thermophilus HB8
  3mml-assembly1_B  TM=5.993E-01  e=1.600E-17  Mycolicibacterium smegmatis MC2 155

B-factor: mean 33.29, std 9.38, range [5.34, 65.37]

Radius of gyration: 20.76 Å; Cα contacts (8 Å, |Δi|>4): 447; chains: 1; bounding box: 51×31×58 Å

Secondary structure (P-SEA, 3-state):
cccccccccccccccccccaaaaaaaaaaaaaaaaaccccccbbbbcccbbbbbbccccccaaaaaaaaaaaaaaaaaaaaaabbbbbbbcccccccaaaaaaaaacccaaaaaaaaacccccccccccccbbbbbcccccccbbbcccccccccccbbbbbcccbbbbcccccccccccccccccccccccccccccccccbbbbbbbbcccccc

Foldseek 3Di:
DWAADPDQKIKADQDDDQFPQQQVLQVVLVVLCVVVPDPFWDDWDGDRGMIMTGGDCVRAPPVRVRVVSVVSSVVSVVVLVVQEDEFEWAFDDPFFPQLCVLQVVLVHDSVVVVCQAQVDWWFFADWDVDPTKTKIATHDQSSADAFAPDKDAWRAAFWWFHHGRIIIGGLHIGIDGGRTTTGTLDNQAQVPDVVRGPHDGPGIYGYDHDHPVVSD